Protein AF-A0A7G9FN24-F1 (afdb_monomer_lite)

Radius of gyration: 67.5 Å; chains: 1; bounding box: 99×54×186 Å

Secondary structure (DSSP, 8-state):
-B-TTT--B--TT-SB-TTT--BSS-TTSSSSTTSSSHHHHHHHHHHHHHHHHHHHHHHHHHHHHHHHHHHHHHHHHHHHHHHHHHHHHHHHHHHHHHHHHHHHHHHHHHHHHHHHHHHHHHHHHHHHHHHHHHHHHHHHHT-TTS-S----S----S-EEEEE--------S-------------EEEEEE--TT-BEEEEES-TTTEEEEESS-SBSSSEEEEEEEE-SSEEEEEEEEETTT--EEEEEEEE-

pLDDT: mean 75.61, std 18.45, range [31.3, 98.12]

Structure (mmCIF, N/CA/C/O backbone):
data_AF-A0A7G9FN24-F1
#
_entry.id   AF-A0A7G9FN24-F1
#
loop_
_atom_site.group_PDB
_atom_site.id
_atom_site.type_symbol
_atom_site.label_atom_id
_atom_site.label_alt_id
_atom_site.label_comp_id
_atom_site.label_asym_id
_atom_site.label_entity_id
_atom_site.label_seq_id
_atom_site.pdbx_PDB_ins_code
_atom_site.Cartn_x
_atom_site.Cartn_y
_atom_site.Cartn_z
_atom_site.occupancy
_atom_site.B_iso_or_equiv
_atom_site.auth_seq_id
_atom_site.auth_comp_id
_atom_site.auth_asym_id
_atom_site.auth_atom_id
_atom_site.pdbx_PDB_model_num
ATOM 1 N N . MET A 1 1 ? -44.450 -1.540 129.372 1.00 78.62 1 MET A N 1
ATOM 2 C CA . MET A 1 1 ? -45.412 -2.452 128.701 1.00 78.62 1 MET A CA 1
ATOM 3 C C . MET A 1 1 ? -45.240 -3.901 129.167 1.00 78.62 1 MET A C 1
ATOM 5 O O . MET A 1 1 ? -44.121 -4.341 129.406 1.00 78.62 1 MET A O 1
ATOM 9 N N . ILE A 1 2 ? -46.324 -4.672 129.307 1.00 83.94 2 ILE A N 1
ATOM 10 C CA . ILE A 1 2 ? -46.255 -6.075 129.768 1.00 83.94 2 ILE A CA 1
ATOM 11 C C . ILE A 1 2 ? -46.161 -7.024 128.569 1.00 83.94 2 ILE A C 1
ATOM 13 O O . ILE A 1 2 ? -46.982 -6.964 127.654 1.00 83.94 2 ILE A O 1
ATOM 17 N N . CYS A 1 3 ? -45.194 -7.944 128.588 1.00 87.00 3 CYS A N 1
ATOM 18 C CA . CYS A 1 3 ? -45.042 -8.944 127.536 1.00 87.00 3 CYS A CA 1
ATOM 19 C C . CYS A 1 3 ? -46.277 -9.854 127.465 1.00 87.00 3 CYS A C 1
ATOM 21 O O . CYS A 1 3 ? -46.608 -10.549 128.430 1.00 87.00 3 CYS A O 1
ATOM 23 N N . LYS A 1 4 ? -46.931 -9.924 126.297 1.00 85.44 4 LYS A N 1
ATOM 24 C CA . LYS A 1 4 ? -48.115 -10.778 126.096 1.00 85.44 4 LYS A CA 1
ATOM 25 C C . LYS A 1 4 ? -47.816 -12.264 126.338 1.00 85.44 4 LYS A C 1
ATOM 27 O O . LYS A 1 4 ? -48.710 -12.974 126.803 1.00 85.44 4 LYS A O 1
ATOM 32 N N . HIS A 1 5 ? -46.576 -12.696 126.080 1.00 85.69 5 HIS A N 1
ATOM 33 C CA . HIS A 1 5 ? -46.143 -14.094 126.141 1.00 85.69 5 HIS A CA 1
ATOM 34 C C . HIS A 1 5 ? -45.751 -14.572 127.542 1.00 85.69 5 HIS A C 1
ATOM 36 O O . HIS A 1 5 ? -46.280 -15.580 127.993 1.00 85.69 5 HIS A O 1
ATOM 42 N N . CYS A 1 6 ? -44.835 -13.881 128.230 1.00 88.94 6 CYS A N 1
ATOM 43 C CA . CYS A 1 6 ? -44.313 -14.330 129.531 1.00 88.94 6 CYS A CA 1
ATOM 44 C C . CYS A 1 6 ? -44.779 -13.483 130.723 1.00 88.94 6 CYS A C 1
ATOM 46 O O . CYS A 1 6 ? -44.397 -13.768 131.853 1.00 88.94 6 CYS A O 1
ATOM 48 N N . LYS A 1 7 ? -45.592 -12.446 130.478 1.00 89.25 7 LYS A N 1
ATOM 49 C CA . LYS A 1 7 ? -46.160 -11.536 131.488 1.00 89.25 7 LYS A CA 1
ATOM 50 C C . LYS A 1 7 ? -45.144 -10.713 132.293 1.00 89.25 7 LYS A C 1
ATOM 52 O O . LYS A 1 7 ? -45.544 -10.036 133.231 1.00 89.25 7 LYS A O 1
ATOM 57 N N . ALA A 1 8 ? -43.869 -10.705 131.904 1.00 90.06 8 ALA A N 1
ATOM 58 C CA . ALA A 1 8 ? -42.874 -9.810 132.488 1.00 90.06 8 ALA A CA 1
ATOM 59 C C . ALA A 1 8 ? -43.135 -8.347 132.093 1.00 90.06 8 ALA A C 1
ATOM 61 O O . ALA A 1 8 ? -43.547 -8.061 130.962 1.00 90.06 8 ALA A O 1
ATOM 62 N N . GLU A 1 9 ? -42.860 -7.429 133.012 1.00 90.38 9 GLU A N 1
ATOM 63 C CA . GLU A 1 9 ? -42.895 -5.990 132.765 1.00 90.38 9 GLU A CA 1
ATOM 64 C C . GLU A 1 9 ? -41.619 -5.553 132.029 1.00 90.38 9 GLU A C 1
ATOM 66 O O . GLU A 1 9 ? -40.520 -5.998 132.354 1.00 90.38 9 GLU A O 1
ATOM 71 N N . ASN A 1 10 ? -41.775 -4.750 130.978 1.00 86.62 10 ASN A N 1
ATOM 72 C CA . ASN A 1 10 ? -40.687 -4.227 130.149 1.00 86.62 10 ASN A CA 1
ATOM 73 C C . ASN A 1 10 ? -40.815 -2.705 130.046 1.00 86.62 10 ASN A C 1
ATOM 75 O O . ASN A 1 10 ? -41.923 -2.173 130.171 1.00 86.62 10 ASN A O 1
ATOM 79 N N . GLU A 1 11 ? -39.703 -2.022 129.776 1.00 85.56 11 GLU A N 1
ATOM 80 C CA . GLU A 1 11 ? -39.685 -0.574 129.542 1.00 85.56 11 GLU A CA 1
ATOM 81 C C . GLU A 1 11 ? -40.583 -0.181 128.359 1.00 85.56 11 GLU A C 1
ATOM 83 O O . GLU A 1 11 ? -40.741 -0.933 127.390 1.00 85.56 11 GLU A O 1
ATOM 88 N N . ASP A 1 12 ? -41.210 0.991 128.453 1.00 78.62 12 ASP A N 1
ATOM 89 C CA . ASP A 1 12 ? -42.055 1.524 127.387 1.00 78.62 12 ASP A CA 1
ATOM 90 C C . ASP A 1 12 ? -41.183 1.910 126.179 1.00 78.62 12 ASP A C 1
ATOM 92 O O . ASP A 1 12 ? -40.316 2.775 126.279 1.00 78.62 12 ASP A O 1
ATOM 96 N N . GLY A 1 13 ? -41.392 1.229 125.044 1.00 77.12 13 GLY A N 1
ATOM 97 C CA . GLY A 1 13 ? -40.603 1.383 123.811 1.00 77.12 13 GLY A CA 1
ATOM 98 C C . GLY A 1 13 ? -39.639 0.229 123.501 1.00 77.12 13 GLY A C 1
ATOM 99 O O . GLY A 1 13 ? -38.961 0.259 122.474 1.00 77.12 13 GLY A O 1
ATOM 100 N N . ALA A 1 14 ? -39.568 -0.806 124.346 1.00 80.69 14 ALA A N 1
ATOM 101 C CA . ALA A 1 14 ? -38.782 -2.001 124.047 1.00 80.69 14 ALA A CA 1
ATOM 102 C C . ALA A 1 14 ? -39.382 -2.787 122.859 1.00 80.69 14 ALA A C 1
ATOM 104 O O . ALA A 1 14 ? -40.543 -3.185 122.895 1.00 80.69 14 ALA A O 1
ATOM 105 N N . LEU A 1 15 ? -38.574 -3.069 121.827 1.00 83.44 15 LEU A N 1
ATOM 106 C CA . LEU A 1 15 ? -38.999 -3.859 120.655 1.00 83.44 15 LEU A CA 1
ATOM 107 C C . LEU A 1 15 ? -39.127 -5.360 120.967 1.00 83.44 15 LEU A C 1
ATOM 109 O O . LEU A 1 15 ? -39.941 -6.058 120.366 1.00 83.44 15 LEU A O 1
ATOM 113 N N . PHE A 1 16 ? -38.344 -5.861 121.928 1.00 87.88 16 PHE A N 1
ATOM 114 C CA . PHE A 1 16 ? -38.311 -7.266 122.341 1.00 87.88 16 PHE A CA 1
ATOM 115 C C . PHE A 1 16 ? -38.373 -7.390 123.863 1.00 87.88 16 PHE A C 1
ATOM 117 O O . PHE A 1 16 ? -37.879 -6.534 124.594 1.00 87.88 16 PHE A O 1
ATOM 124 N N . CYS A 1 17 ? -38.962 -8.479 124.351 1.00 89.50 17 CYS A N 1
ATOM 125 C CA . CYS A 1 17 ? -39.072 -8.744 125.775 1.00 89.50 17 CYS A CA 1
ATOM 126 C C . CYS A 1 17 ? -37.710 -9.111 126.375 1.00 89.50 17 CYS A C 1
ATOM 128 O O . CYS A 1 17 ? -37.106 -10.100 125.964 1.00 89.50 17 CYS A O 1
ATOM 130 N N . SER A 1 18 ? -37.280 -8.399 127.418 1.00 87.56 18 SER A N 1
ATOM 131 C CA . SER A 1 18 ? -36.013 -8.640 128.121 1.00 87.56 18 SER A CA 1
ATOM 132 C C . SER A 1 18 ? -35.946 -10.000 128.824 1.00 87.56 18 SER A C 1
ATOM 134 O O . SER A 1 18 ? -34.860 -10.533 129.024 1.00 87.56 18 SER A O 1
ATOM 136 N N . ASN A 1 19 ? -37.098 -10.589 129.168 1.00 90.19 19 ASN A N 1
ATOM 137 C CA . ASN A 1 19 ? -37.161 -11.863 129.889 1.00 90.19 19 ASN A CA 1
ATOM 138 C C . ASN A 1 19 ? -37.315 -13.094 128.974 1.00 90.19 19 ASN A C 1
ATOM 140 O O . ASN A 1 19 ? -36.840 -14.171 129.311 1.00 90.19 19 ASN A O 1
ATOM 144 N N . CYS A 1 20 ? -37.999 -12.978 127.827 1.00 89.88 20 CYS A N 1
ATOM 145 C CA . CYS A 1 20 ? -38.235 -14.130 126.933 1.00 89.88 20 CYS A CA 1
ATOM 146 C C . CYS A 1 20 ? -37.749 -13.947 125.489 1.00 89.88 20 CYS A C 1
ATOM 148 O O . CYS A 1 20 ? -37.885 -14.866 124.685 1.00 89.88 20 CYS A O 1
ATOM 150 N N . GLY A 1 21 ? -37.224 -12.771 125.141 1.00 84.12 21 GLY A N 1
ATOM 151 C CA . GLY A 1 21 ? -36.663 -12.458 123.826 1.00 84.12 21 GLY A CA 1
ATOM 152 C C . GLY A 1 21 ? -37.677 -12.306 122.686 1.00 84.12 21 GLY A C 1
ATOM 153 O O . GLY A 1 21 ? -37.276 -12.003 121.568 1.00 84.12 21 GLY A O 1
ATOM 154 N N . LYS A 1 22 ? -38.981 -12.510 122.921 1.00 86.94 22 LYS A N 1
ATOM 155 C CA . LYS A 1 22 ? -40.012 -12.371 121.875 1.00 86.94 22 LYS A CA 1
ATOM 156 C C . LYS A 1 22 ? -40.330 -10.897 121.580 1.00 86.94 22 LYS A C 1
ATOM 158 O O . LYS A 1 22 ? -40.333 -10.111 122.531 1.00 86.94 22 LYS A O 1
ATOM 163 N N . PRO A 1 23 ? -40.620 -10.533 120.314 1.00 85.62 23 PRO A N 1
ATOM 164 C CA . PRO A 1 23 ? -41.012 -9.173 119.954 1.00 85.62 23 PRO A CA 1
ATOM 165 C C . PRO A 1 23 ? -42.271 -8.750 120.716 1.00 85.62 23 PRO A C 1
ATOM 167 O O . PRO A 1 23 ? -43.137 -9.576 121.013 1.00 85.62 23 PRO A O 1
ATOM 170 N N . LEU A 1 24 ? -42.320 -7.479 121.109 1.00 82.31 24 LEU A N 1
ATOM 171 C CA . LEU A 1 24 ? -43.405 -6.904 121.907 1.00 82.31 24 LEU A CA 1
ATOM 172 C C . LEU A 1 24 ? -44.490 -6.240 121.044 1.00 82.31 24 LEU A C 1
ATOM 174 O O . LEU A 1 24 ? -45.628 -6.124 121.505 1.00 82.31 24 LEU A O 1
ATOM 178 N N . GLU A 1 25 ? -44.155 -5.868 119.807 1.00 75.31 25 GLU A N 1
ATOM 179 C CA . GLU A 1 25 ? -45.080 -5.372 118.786 1.00 75.31 25 GLU A CA 1
ATOM 180 C C . GLU A 1 25 ? -45.250 -6.409 117.667 1.00 75.31 25 GLU A C 1
ATOM 182 O O . GLU A 1 25 ? -44.286 -7.027 117.212 1.00 75.31 25 GLU A O 1
ATOM 187 N N . ASP A 1 26 ? -46.495 -6.617 117.246 1.00 66.81 26 ASP A N 1
ATOM 188 C CA . ASP A 1 26 ? -46.857 -7.568 116.201 1.00 66.81 26 ASP A CA 1
ATOM 189 C C . ASP A 1 26 ? -46.780 -6.828 114.840 1.00 66.81 26 ASP A C 1
ATOM 191 O O . ASP A 1 26 ? -47.518 -5.866 114.629 1.00 66.81 26 ASP A O 1
ATOM 195 N N . GLU A 1 27 ? -45.892 -7.241 113.918 1.00 59.53 27 GLU A N 1
ATOM 196 C CA . GLU A 1 27 ? -45.634 -6.635 112.581 1.00 59.53 27 GLU A CA 1
ATOM 197 C C . GLU A 1 27 ? -46.820 -6.730 111.581 1.00 59.53 27 GLU A C 1
ATOM 199 O O . GLU A 1 27 ? -46.655 -6.919 110.369 1.00 59.53 27 GLU A O 1
ATOM 204 N N . GLU A 1 28 ? -48.059 -6.667 112.059 1.00 55.69 28 GLU A N 1
ATOM 205 C CA . GLU A 1 28 ? -49.252 -6.830 111.228 1.00 55.69 28 GLU A CA 1
ATOM 206 C C . GLU A 1 28 ? -49.713 -5.514 110.576 1.00 55.69 28 GLU A C 1
ATOM 208 O O . GLU A 1 28 ? -50.484 -5.543 109.619 1.00 55.69 28 GLU A O 1
ATOM 213 N N . TYR A 1 29 ? -49.177 -4.361 111.001 1.00 53.62 29 TYR A N 1
ATOM 214 C CA . TYR A 1 29 ? -49.659 -3.048 110.552 1.00 53.62 29 TYR A CA 1
ATOM 215 C C . TYR A 1 29 ? -49.061 -2.540 109.221 1.00 53.62 29 TYR A C 1
ATOM 217 O O . TYR A 1 29 ? -49.687 -1.731 108.538 1.00 53.62 29 TYR A O 1
ATOM 225 N N . ASP A 1 30 ? -47.909 -3.053 108.771 1.00 54.44 30 ASP A N 1
ATOM 226 C CA . ASP A 1 30 ? -47.254 -2.550 107.544 1.00 54.44 30 ASP A CA 1
ATOM 227 C C . ASP A 1 30 ? -47.616 -3.319 106.260 1.00 54.44 30 ASP A C 1
ATOM 229 O O . ASP A 1 30 ? -47.356 -2.855 105.145 1.00 54.44 30 ASP A O 1
ATOM 233 N N . ARG A 1 31 ? -48.280 -4.477 106.368 1.00 53.66 31 ARG A N 1
ATOM 234 C CA . ARG A 1 31 ? -48.678 -5.280 105.193 1.00 53.66 31 ARG A CA 1
ATOM 235 C C . ARG A 1 31 ? -50.017 -4.884 104.575 1.00 53.66 31 ARG A C 1
ATOM 237 O O . ARG A 1 31 ? -50.268 -5.227 103.418 1.00 53.66 31 ARG A O 1
ATOM 244 N N . GLU A 1 32 ? -50.876 -4.165 105.293 1.00 53.00 32 GLU A N 1
ATOM 245 C CA . GLU A 1 32 ? -52.236 -3.883 104.816 1.00 53.00 32 GLU A CA 1
ATOM 246 C C . GLU A 1 32 ? -52.315 -2.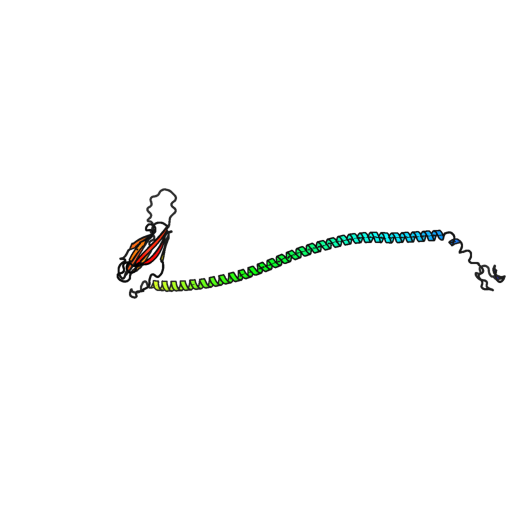741 103.793 1.00 53.00 32 GLU A C 1
ATOM 248 O O . GLU A 1 32 ? -53.179 -2.757 102.914 1.00 53.00 32 GLU A O 1
ATOM 253 N N . LYS A 1 33 ? -51.361 -1.800 103.788 1.00 49.59 33 LYS A N 1
ATOM 254 C CA . LYS A 1 33 ? -51.405 -0.646 102.870 1.00 49.59 33 LYS A CA 1
ATOM 255 C C . LYS A 1 33 ? -50.987 -0.966 101.426 1.00 49.59 33 LYS A C 1
ATOM 257 O O . LYS A 1 33 ? -51.391 -0.264 100.502 1.00 49.59 33 LYS A O 1
ATOM 262 N N . MET A 1 34 ? -50.247 -2.053 101.194 1.00 55.03 34 MET A N 1
ATOM 263 C CA . MET A 1 34 ? -49.841 -2.493 99.844 1.00 55.03 34 MET A CA 1
ATOM 264 C C . MET A 1 34 ? -50.867 -3.413 99.158 1.00 55.03 34 MET A C 1
ATOM 266 O O . MET A 1 34 ? -50.667 -3.807 98.008 1.00 55.03 34 MET A O 1
ATOM 270 N N . ARG A 1 35 ? -51.967 -3.772 99.836 1.00 53.06 35 ARG A N 1
ATOM 271 C CA . ARG A 1 35 ? -52.875 -4.848 99.398 1.00 53.06 35 ARG A CA 1
ATOM 272 C C . ARG A 1 35 ? -54.130 -4.370 98.645 1.00 53.06 35 ARG A C 1
ATOM 274 O O . ARG A 1 35 ? -54.900 -5.197 98.166 1.00 53.06 35 ARG A O 1
ATOM 281 N N . GLY A 1 36 ? -54.318 -3.055 98.484 1.00 55.56 36 GLY A N 1
ATOM 282 C CA . GLY A 1 36 ? -55.473 -2.477 97.777 1.00 55.56 36 GLY A CA 1
ATOM 283 C C . GLY A 1 36 ? -55.330 -2.376 96.252 1.00 55.56 36 GLY A C 1
ATOM 284 O O . GLY A 1 36 ? -56.300 -2.589 95.532 1.00 55.56 36 GLY A O 1
ATOM 285 N N . ASN A 1 37 ? -54.120 -2.122 95.733 1.00 61.09 37 ASN A N 1
ATOM 286 C CA . ASN A 1 37 ? -53.925 -1.755 94.318 1.00 61.09 37 ASN A CA 1
ATOM 287 C C . ASN A 1 37 ? -52.977 -2.688 93.546 1.00 61.09 37 ASN A C 1
ATOM 289 O O . ASN A 1 37 ? -52.662 -2.422 92.389 1.00 61.09 37 ASN A O 1
ATOM 293 N N . THR A 1 38 ? -52.535 -3.805 94.131 1.00 67.06 38 THR A N 1
ATOM 294 C CA . THR A 1 38 ? -51.579 -4.732 93.494 1.00 67.06 38 THR A CA 1
ATOM 295 C C . THR A 1 38 ? -52.074 -5.236 92.132 1.00 67.06 38 THR A C 1
ATOM 297 O O . THR A 1 38 ? -51.300 -5.299 91.183 1.00 67.06 38 THR A O 1
ATOM 300 N N . LYS A 1 39 ? -53.381 -5.511 91.990 1.00 71.88 39 LYS A N 1
ATOM 301 C CA . LYS A 1 39 ? -53.990 -5.913 90.706 1.00 71.88 39 LYS A CA 1
ATOM 302 C C . LYS A 1 39 ? -53.936 -4.801 89.644 1.00 71.88 39 LYS A C 1
ATOM 304 O O . LYS A 1 39 ? -53.752 -5.102 88.470 1.00 71.88 39 LYS A O 1
ATOM 309 N N . LEU A 1 40 ? -54.048 -3.535 90.057 1.00 76.06 40 LEU A N 1
ATOM 310 C CA . LEU A 1 40 ? -53.928 -2.366 89.178 1.00 76.06 40 LEU A CA 1
ATOM 311 C C . LEU A 1 40 ? -52.475 -2.189 88.701 1.00 76.06 40 LEU A C 1
ATOM 313 O O . LEU A 1 40 ? -52.237 -2.021 87.509 1.00 76.06 40 LEU A O 1
ATOM 317 N N . TYR A 1 41 ? -51.500 -2.295 89.610 1.00 79.06 41 TYR A N 1
ATOM 318 C CA . TYR A 1 41 ? -50.076 -2.181 89.270 1.00 79.06 41 TYR A CA 1
ATOM 319 C C . TYR A 1 41 ? -49.585 -3.320 88.370 1.00 79.06 41 TYR A C 1
ATOM 321 O O . TYR A 1 41 ? -48.819 -3.069 87.441 1.00 79.06 41 TYR A O 1
ATOM 329 N N . ILE A 1 42 ? -50.067 -4.549 88.585 1.00 82.06 42 ILE A N 1
ATOM 330 C CA . ILE A 1 42 ? -49.786 -5.686 87.696 1.00 82.06 42 ILE A CA 1
ATOM 331 C C . ILE A 1 42 ? -50.333 -5.412 86.286 1.00 82.06 42 ILE A C 1
ATOM 333 O O . ILE A 1 42 ? -49.623 -5.620 85.305 1.00 82.06 42 ILE A O 1
ATOM 337 N N . GLY A 1 43 ? -51.556 -4.882 86.168 1.00 83.19 43 GLY A N 1
ATOM 338 C CA . GLY A 1 43 ? -52.141 -4.516 84.873 1.00 83.19 43 GLY A CA 1
ATOM 339 C C . GLY A 1 43 ? -51.350 -3.430 84.136 1.00 83.19 43 GLY A C 1
ATOM 340 O O . GLY A 1 43 ? -51.073 -3.569 82.946 1.00 83.19 43 GLY A O 1
ATOM 341 N N . ILE A 1 44 ? -50.920 -2.382 84.846 1.00 85.69 44 ILE A N 1
ATOM 342 C CA . ILE A 1 44 ? -50.112 -1.289 84.278 1.00 85.69 44 ILE A CA 1
ATOM 343 C C . ILE A 1 44 ? -48.726 -1.792 83.842 1.00 85.69 44 ILE A C 1
ATOM 345 O O . ILE A 1 44 ? -48.245 -1.425 82.771 1.00 85.69 44 ILE A O 1
ATOM 349 N N . SER A 1 45 ? -48.102 -2.668 84.633 1.00 85.44 45 SER A N 1
ATOM 350 C CA . SER A 1 45 ? -46.818 -3.302 84.309 1.00 85.44 45 SER A CA 1
ATOM 351 C C . SER A 1 45 ? -46.892 -4.135 83.025 1.00 85.44 45 SER A C 1
ATOM 353 O O . SER A 1 45 ? -46.032 -3.996 82.153 1.00 85.44 45 SER A O 1
ATOM 355 N N . ILE A 1 46 ? -47.933 -4.960 82.879 1.00 87.88 46 ILE A N 1
ATOM 356 C CA . ILE A 1 46 ? -48.138 -5.784 81.682 1.00 87.88 46 ILE A CA 1
ATOM 357 C C . ILE A 1 46 ? -48.412 -4.895 80.463 1.00 87.88 46 ILE A C 1
ATOM 359 O O . ILE A 1 46 ? -47.822 -5.112 79.406 1.00 87.88 46 ILE A O 1
ATOM 363 N N . ALA A 1 47 ? -49.245 -3.860 80.610 1.00 88.38 47 ALA A N 1
ATOM 364 C CA . ALA A 1 47 ? -49.533 -2.918 79.531 1.00 88.38 47 ALA A CA 1
ATOM 365 C C . ALA A 1 47 ? -48.270 -2.184 79.049 1.00 88.38 47 ALA A C 1
ATOM 367 O O . ALA A 1 47 ? -48.051 -2.082 77.844 1.00 88.38 47 ALA A O 1
ATOM 368 N N . LEU A 1 48 ? -47.401 -1.740 79.965 1.00 91.25 48 LEU A N 1
ATOM 369 C CA . LEU A 1 48 ? -46.120 -1.113 79.623 1.00 91.25 48 LEU A CA 1
ATOM 370 C C . LEU A 1 48 ? -45.168 -2.076 78.910 1.00 91.25 48 LEU A C 1
ATOM 372 O O . LEU A 1 48 ? -44.551 -1.693 77.920 1.00 91.25 48 LEU A O 1
ATOM 376 N N . MET A 1 49 ? -45.074 -3.325 79.369 1.00 90.12 49 MET A N 1
ATOM 377 C CA . MET A 1 49 ? -44.250 -4.345 78.711 1.00 90.12 49 MET A CA 1
ATOM 378 C C . MET A 1 49 ? -44.722 -4.629 77.285 1.00 90.12 49 MET A C 1
ATOM 380 O O . MET A 1 49 ? -43.903 -4.694 76.371 1.00 90.12 49 MET A O 1
ATOM 384 N N . ILE A 1 50 ? -46.036 -4.741 77.073 1.00 92.38 50 ILE A N 1
ATOM 385 C CA . ILE A 1 50 ? -46.608 -4.933 75.735 1.00 92.38 50 ILE A CA 1
ATOM 386 C C . ILE A 1 50 ? -46.323 -3.713 74.856 1.00 92.38 50 ILE A C 1
ATOM 388 O O . ILE A 1 50 ? -45.916 -3.873 73.707 1.00 92.38 50 ILE A O 1
ATOM 392 N N . PHE A 1 51 ? -46.472 -2.500 75.393 1.00 92.31 51 PHE A N 1
ATOM 393 C CA . PHE A 1 51 ? -46.212 -1.271 74.646 1.00 92.31 51 PHE A CA 1
ATOM 394 C C . PHE A 1 51 ? -44.739 -1.170 74.217 1.00 92.31 51 PHE A C 1
ATOM 396 O O . PHE A 1 51 ? -44.449 -0.936 73.045 1.00 92.31 51 PHE A O 1
ATOM 403 N N . LEU A 1 52 ? -43.801 -1.446 75.126 1.00 92.50 52 LEU A N 1
ATOM 404 C CA . LEU A 1 52 ? -42.365 -1.470 74.827 1.00 92.50 52 LEU A CA 1
ATOM 405 C C . LEU A 1 52 ? -42.001 -2.560 73.810 1.00 92.50 52 LEU A C 1
ATOM 407 O O . LEU A 1 52 ? -41.252 -2.294 72.868 1.00 92.50 52 LEU A O 1
ATOM 411 N N . ALA A 1 53 ? -42.568 -3.760 73.949 1.00 90.25 53 ALA A N 1
ATOM 412 C CA . ALA A 1 53 ? -42.355 -4.849 73.001 1.00 90.25 53 ALA A CA 1
ATOM 413 C C . ALA A 1 53 ? -42.907 -4.503 71.607 1.00 90.25 53 ALA A C 1
ATOM 415 O O . ALA A 1 53 ? -42.216 -4.694 70.608 1.00 90.25 53 ALA A O 1
ATOM 416 N N . SER A 1 54 ? -44.110 -3.924 71.528 1.00 90.75 54 SER A N 1
ATOM 417 C CA . SER A 1 54 ? -44.694 -3.469 70.258 1.00 90.75 54 SER A CA 1
ATOM 418 C C . SER A 1 54 ? -43.880 -2.349 69.606 1.00 90.75 54 SER A C 1
ATOM 420 O O . SER A 1 54 ? -43.683 -2.378 68.393 1.00 90.75 54 SER A O 1
ATOM 422 N N . GLY A 1 55 ? -43.329 -1.419 70.394 1.00 91.75 55 GLY A N 1
ATOM 423 C CA . GLY A 1 55 ? -42.448 -0.361 69.899 1.00 91.75 55 GLY A CA 1
ATOM 424 C C . GLY A 1 55 ? -41.143 -0.905 69.313 1.00 91.75 55 GLY A C 1
ATOM 425 O O . GLY A 1 55 ? -40.719 -0.457 68.250 1.00 91.75 55 GLY A O 1
ATOM 426 N N . LEU A 1 56 ? -40.540 -1.914 69.951 1.00 91.75 56 LEU A N 1
ATOM 427 C CA . LEU A 1 56 ? -39.341 -2.585 69.438 1.00 91.75 56 LEU A CA 1
ATOM 428 C C . LEU A 1 56 ? -39.613 -3.352 68.141 1.00 91.75 56 LEU A C 1
ATOM 430 O O . LEU A 1 56 ? -38.845 -3.221 67.192 1.00 91.75 56 LEU A O 1
ATOM 434 N N . VAL A 1 57 ? -40.711 -4.110 68.071 1.00 89.88 57 VAL A N 1
ATOM 435 C CA . VAL A 1 57 ? -41.081 -4.858 66.857 1.00 89.88 57 VAL A CA 1
ATOM 436 C C . VAL A 1 57 ? -41.406 -3.904 65.707 1.00 89.88 57 VAL A C 1
ATOM 438 O O . VAL A 1 57 ? -40.932 -4.108 64.592 1.00 89.88 57 VAL A O 1
ATOM 441 N N . PHE A 1 58 ? -42.158 -2.833 65.972 1.00 89.75 58 PHE A N 1
ATOM 442 C CA . PHE A 1 58 ? -42.498 -1.833 64.961 1.00 89.75 58 PHE A CA 1
ATOM 443 C C . PHE A 1 58 ? -41.265 -1.050 64.491 1.00 89.75 58 PHE A C 1
ATOM 445 O O . PHE A 1 58 ? -41.090 -0.836 63.294 1.00 89.75 58 PHE A O 1
ATOM 452 N N . GLY A 1 59 ? -40.371 -0.679 65.414 1.00 88.88 59 GLY A N 1
ATOM 453 C CA . GLY A 1 59 ? -39.099 -0.031 65.099 1.00 88.88 59 GLY A CA 1
ATOM 454 C C . GLY A 1 59 ? -38.175 -0.925 64.273 1.00 88.88 59 GLY A C 1
ATOM 455 O O . GLY A 1 59 ? -37.624 -0.467 63.273 1.00 88.88 59 GLY A O 1
ATOM 456 N N . PHE A 1 60 ? -38.060 -2.208 64.633 1.00 88.19 60 PHE A N 1
ATOM 457 C CA . PHE A 1 60 ? -37.304 -3.194 63.861 1.00 88.19 60 PHE A CA 1
ATOM 458 C C . PHE A 1 60 ? -37.902 -3.374 62.465 1.00 88.19 60 PHE A C 1
ATOM 460 O O . PHE A 1 60 ? -37.179 -3.263 61.486 1.00 88.19 60 PHE A O 1
ATOM 467 N N . PHE A 1 61 ? -39.220 -3.550 62.347 1.00 87.62 61 PHE A N 1
ATOM 468 C CA . PHE A 1 61 ? -39.889 -3.705 61.055 1.00 87.62 61 PHE A CA 1
ATOM 469 C C . PHE A 1 61 ? -39.723 -2.469 60.156 1.00 87.62 61 PHE A C 1
ATOM 471 O O . PHE A 1 61 ? -39.378 -2.596 58.982 1.00 87.62 61 PHE A O 1
ATOM 478 N N . TYR A 1 62 ? -39.901 -1.264 60.705 1.00 88.00 62 TYR A N 1
ATOM 479 C CA . TYR A 1 62 ? -39.699 -0.014 59.973 1.00 88.00 62 TYR A CA 1
ATOM 480 C C . TYR A 1 62 ? -38.244 0.153 59.510 1.00 88.00 62 TYR A C 1
ATOM 482 O O . TYR A 1 62 ? -37.993 0.528 58.362 1.00 88.00 62 TYR A O 1
ATOM 490 N N . PHE A 1 63 ? -37.278 -0.165 60.377 1.00 84.25 63 PHE A N 1
ATOM 491 C CA . PHE A 1 63 ? -35.857 -0.105 60.046 1.00 84.25 63 PHE A CA 1
ATOM 492 C C . PHE A 1 63 ? -35.467 -1.162 59.010 1.00 84.25 63 PHE A C 1
ATOM 494 O O . PHE A 1 63 ? -34.848 -0.820 58.009 1.00 84.25 63 PHE A O 1
ATOM 501 N N . SER A 1 64 ? -35.882 -2.417 59.186 1.00 84.50 64 SER A N 1
ATOM 502 C CA . SER A 1 64 ? -35.634 -3.504 58.237 1.00 84.50 64 SER A CA 1
ATOM 503 C C . SER A 1 64 ? -36.217 -3.203 56.861 1.00 84.50 64 SER A C 1
ATOM 505 O O . SER A 1 64 ? -35.525 -3.402 55.870 1.00 84.50 64 SER A O 1
ATOM 507 N N . ASN A 1 65 ? -37.433 -2.656 56.782 1.00 81.62 65 ASN A N 1
ATOM 508 C CA . ASN A 1 65 ? -38.047 -2.282 55.507 1.00 81.62 65 ASN A CA 1
ATOM 509 C C . ASN A 1 65 ? -37.275 -1.141 54.813 1.00 81.62 65 ASN A C 1
ATOM 511 O O . ASN A 1 65 ? -37.027 -1.178 53.609 1.00 81.62 65 ASN A O 1
ATOM 515 N N . LYS A 1 66 ? -36.818 -0.143 55.583 1.00 79.44 66 LYS A N 1
ATOM 516 C CA . LYS A 1 66 ? -35.987 0.952 55.058 1.00 79.44 66 LYS A CA 1
ATOM 517 C C . LYS A 1 66 ? -34.605 0.467 54.604 1.00 79.44 66 LYS A C 1
ATOM 519 O O . LYS A 1 66 ? -34.103 0.933 53.585 1.00 79.44 66 LYS A O 1
ATOM 524 N N . VAL A 1 67 ? -34.004 -0.468 55.339 1.00 78.44 67 VAL A N 1
ATOM 525 C CA . VAL A 1 67 ? -32.711 -1.079 55.005 1.00 78.44 67 VAL A CA 1
ATOM 526 C C . VAL A 1 67 ? -32.826 -1.979 53.778 1.00 78.44 67 VAL A C 1
ATOM 528 O O . VAL A 1 67 ? -31.954 -1.906 52.922 1.00 78.44 67 VAL A O 1
ATOM 531 N N . GLN A 1 68 ? -33.892 -2.774 53.646 1.00 72.44 68 GLN A N 1
ATOM 532 C CA . GLN A 1 68 ? -34.127 -3.595 52.454 1.00 72.44 68 GLN A CA 1
ATOM 533 C C . GLN A 1 68 ? -34.255 -2.731 51.207 1.00 72.44 68 GLN A C 1
ATOM 535 O O . GLN A 1 68 ? -33.516 -2.949 50.256 1.00 72.44 68 GLN A O 1
ATOM 540 N N . LYS A 1 69 ? -35.073 -1.674 51.257 1.00 74.50 69 LYS A N 1
ATOM 541 C CA . LYS A 1 69 ? -35.220 -0.756 50.125 1.00 74.50 69 LYS A CA 1
ATOM 542 C C . LYS A 1 69 ? -33.888 -0.119 49.706 1.00 74.50 69 LYS A C 1
ATOM 544 O O . LYS A 1 69 ? -33.580 -0.063 48.522 1.00 74.50 69 LYS A O 1
ATOM 549 N N . ALA A 1 70 ? -33.071 0.301 50.673 1.00 69.50 70 ALA A N 1
ATOM 550 C CA . ALA A 1 70 ? -31.742 0.843 50.393 1.00 69.50 70 ALA A CA 1
ATOM 551 C C . ALA A 1 70 ? -30.768 -0.211 49.830 1.00 69.50 70 ALA A C 1
ATOM 553 O O . ALA A 1 70 ? -29.886 0.121 49.043 1.00 69.50 70 ALA A O 1
ATOM 554 N N . ASN A 1 71 ? -30.901 -1.477 50.232 1.00 72.62 71 ASN A N 1
ATOM 555 C CA . ASN A 1 71 ? -30.039 -2.562 49.767 1.00 72.62 71 ASN A CA 1
ATOM 556 C C . ASN A 1 71 ? -30.437 -3.051 48.365 1.00 72.62 71 ASN A C 1
ATOM 558 O O . ASN A 1 71 ? -29.561 -3.370 47.567 1.00 72.62 71 ASN A O 1
ATOM 562 N N . ASP A 1 72 ? -31.732 -3.051 48.048 1.00 74.25 72 ASP A N 1
ATOM 563 C CA . ASP A 1 72 ? -32.251 -3.363 46.715 1.00 74.25 72 ASP A CA 1
ATOM 564 C C . ASP A 1 72 ? -31.809 -2.305 45.699 1.00 74.25 72 ASP A C 1
ATOM 566 O O . ASP A 1 72 ? -31.269 -2.663 44.656 1.00 74.25 72 ASP A O 1
ATOM 570 N N . GLU A 1 73 ? -31.927 -1.014 46.046 1.00 71.81 73 GLU A N 1
ATOM 571 C CA . GLU A 1 73 ? -31.402 0.100 45.238 1.00 71.81 73 GLU A CA 1
ATOM 572 C C . GLU A 1 73 ? -29.875 0.001 45.055 1.00 71.81 73 GLU A C 1
ATOM 574 O O . GLU A 1 73 ? -29.347 0.267 43.978 1.00 71.81 73 GLU A O 1
ATOM 579 N N . ARG A 1 74 ? -29.136 -0.435 46.084 1.00 67.75 74 ARG A N 1
ATOM 580 C CA . ARG A 1 74 ? -27.684 -0.647 45.981 1.00 67.75 74 ARG A CA 1
ATOM 581 C C . ARG A 1 74 ? -27.329 -1.826 45.072 1.00 67.75 74 ARG A C 1
ATOM 583 O O . ARG A 1 74 ? -26.345 -1.749 44.340 1.00 67.75 74 ARG A O 1
ATOM 590 N N . ASN A 1 75 ? -28.093 -2.914 45.133 1.00 69.94 75 ASN A N 1
ATOM 591 C CA . ASN A 1 75 ? -27.859 -4.111 44.329 1.00 69.94 75 ASN A CA 1
ATOM 592 C C . ASN A 1 75 ? -28.199 -3.884 42.852 1.00 69.94 75 ASN A C 1
ATOM 594 O O . ASN A 1 75 ? -27.458 -4.359 41.993 1.00 69.94 75 ASN A O 1
ATOM 598 N N . THR A 1 76 ? -29.257 -3.128 42.542 1.00 72.19 76 THR A N 1
ATOM 599 C CA . THR A 1 76 ? -29.561 -2.739 41.157 1.00 72.19 76 THR A CA 1
ATOM 600 C C . THR A 1 76 ? -28.464 -1.850 40.582 1.00 72.19 76 THR A C 1
ATOM 602 O O . THR A 1 76 ? -27.933 -2.174 39.521 1.00 72.19 76 THR A O 1
ATOM 605 N N . ILE A 1 77 ? -28.019 -0.823 41.315 1.00 68.88 77 ILE A N 1
ATOM 606 C CA . ILE A 1 77 ? -26.911 0.047 40.882 1.00 68.88 77 ILE A CA 1
ATOM 607 C C . ILE A 1 77 ? -25.613 -0.751 40.681 1.00 68.88 77 ILE A C 1
ATOM 609 O O . ILE A 1 77 ? -24.905 -0.540 39.698 1.00 68.88 77 ILE A O 1
ATOM 613 N N . ALA A 1 78 ? -25.298 -1.690 41.580 1.00 65.69 78 ALA A N 1
ATOM 614 C CA . ALA A 1 78 ? -24.128 -2.557 41.431 1.00 65.69 78 ALA A CA 1
ATOM 615 C C . ALA A 1 78 ? -24.225 -3.435 40.172 1.00 65.69 78 ALA A C 1
ATOM 617 O O . ALA A 1 78 ? -23.263 -3.525 39.413 1.00 65.69 78 ALA A O 1
ATOM 618 N N . SER A 1 79 ? -25.397 -4.018 39.903 1.00 72.06 79 SER A N 1
ATOM 619 C CA . SER A 1 79 ? -25.604 -4.855 38.717 1.00 72.06 79 SER A CA 1
ATOM 620 C C . SER A 1 79 ? -25.505 -4.069 37.404 1.00 72.06 79 SER A C 1
ATOM 622 O O . SER A 1 79 ? -24.886 -4.539 36.453 1.00 72.06 79 SER A O 1
ATOM 624 N N . GLU A 1 80 ? -26.041 -2.847 37.355 1.00 73.62 80 GLU A N 1
ATOM 625 C CA . GLU A 1 80 ? -25.947 -1.974 36.180 1.00 73.62 80 GLU A CA 1
ATOM 626 C C . GLU A 1 80 ? -24.510 -1.484 35.956 1.00 73.62 80 GLU A C 1
ATOM 628 O O . GLU A 1 80 ? -24.027 -1.460 34.822 1.00 73.62 80 GLU A O 1
ATOM 633 N N . SER A 1 81 ? -23.797 -1.167 37.042 1.00 75.62 81 SER A N 1
ATOM 634 C CA . SER A 1 81 ? -22.373 -0.823 37.019 1.00 75.62 81 SER A CA 1
ATOM 635 C C . SER A 1 81 ? -21.519 -1.965 36.462 1.00 75.62 81 SER A C 1
ATOM 637 O O . SER A 1 81 ? -20.656 -1.727 35.618 1.00 75.62 81 SER A O 1
ATOM 639 N N . ASP A 1 82 ? -21.760 -3.206 36.888 1.00 82.38 82 ASP A N 1
ATOM 640 C CA . ASP A 1 82 ? -21.005 -4.370 36.414 1.00 82.38 82 ASP A CA 1
ATOM 641 C C . ASP A 1 82 ? -21.272 -4.667 34.931 1.00 82.38 82 ASP A C 1
ATOM 643 O O . ASP A 1 82 ? -20.349 -5.002 34.183 1.00 82.38 82 ASP A O 1
ATOM 647 N N . VAL A 1 83 ? -22.515 -4.500 34.469 1.00 86.25 83 VAL A N 1
ATOM 648 C CA . VAL A 1 83 ? -22.865 -4.642 33.046 1.00 86.25 83 VAL A CA 1
ATOM 649 C C . VAL A 1 83 ? -22.168 -3.569 32.207 1.00 86.25 83 VAL A C 1
ATOM 651 O O . VAL A 1 83 ? -21.543 -3.899 31.196 1.00 86.25 83 VAL A O 1
ATOM 654 N N . ALA A 1 84 ? -22.204 -2.306 32.641 1.00 84.44 84 ALA A N 1
ATOM 655 C CA . ALA A 1 84 ? -21.514 -1.214 31.959 1.00 84.44 84 ALA A CA 1
ATOM 656 C C . ALA A 1 84 ? -19.992 -1.433 31.930 1.00 84.44 84 ALA A C 1
ATOM 658 O O . ALA A 1 84 ? -19.361 -1.288 30.883 1.00 84.44 84 ALA A O 1
ATOM 659 N N . ALA A 1 85 ? -19.398 -1.854 33.049 1.00 87.56 85 ALA A N 1
ATOM 660 C CA . ALA A 1 85 ? -17.971 -2.148 33.133 1.00 87.56 85 ALA A CA 1
ATOM 661 C C . ALA A 1 85 ? -17.564 -3.283 32.184 1.00 87.56 85 ALA A C 1
ATOM 663 O O . ALA A 1 85 ? -16.554 -3.167 31.491 1.00 87.56 85 ALA A O 1
ATOM 664 N N . ASN A 1 86 ? -18.353 -4.357 32.107 1.00 90.94 86 ASN A N 1
ATOM 665 C CA . ASN A 1 86 ? -18.092 -5.468 31.191 1.00 90.94 86 ASN A CA 1
ATOM 666 C C . ASN A 1 86 ? -18.233 -5.060 29.720 1.00 90.94 86 ASN A C 1
ATOM 668 O O . ASN A 1 86 ? -17.414 -5.474 28.899 1.00 90.94 86 ASN A O 1
ATOM 672 N N . TYR A 1 87 ? -19.209 -4.210 29.397 1.00 92.19 87 TYR A N 1
ATOM 673 C CA . TYR A 1 87 ? -19.371 -3.647 28.058 1.00 92.19 87 TYR A CA 1
ATOM 674 C C . TYR A 1 87 ? -18.145 -2.828 27.629 1.00 92.19 87 TYR A C 1
ATOM 676 O O . TYR A 1 87 ? -17.583 -3.072 26.560 1.00 92.19 87 TYR A O 1
ATOM 684 N N . PHE A 1 88 ? -17.661 -1.920 28.484 1.00 92.00 88 PHE A N 1
ATOM 685 C CA . PHE A 1 88 ? -16.442 -1.158 28.195 1.00 92.00 88 PHE A CA 1
ATOM 686 C C . PHE A 1 88 ? -15.212 -2.058 28.089 1.00 92.00 88 PHE A C 1
ATOM 688 O O . PHE A 1 88 ? -14.399 -1.878 27.188 1.00 92.00 88 PHE A O 1
ATOM 695 N N . ARG A 1 89 ? -15.089 -3.070 28.955 1.00 93.62 89 ARG A N 1
ATOM 696 C CA . ARG A 1 89 ? -13.979 -4.032 28.897 1.00 93.62 89 ARG A CA 1
ATOM 697 C C . ARG A 1 89 ? -13.950 -4.806 27.582 1.00 93.62 89 ARG A C 1
ATOM 699 O O . ARG A 1 89 ? -12.870 -5.089 27.077 1.00 93.62 89 ARG A O 1
ATOM 706 N N . SER A 1 90 ? -15.122 -5.157 27.053 1.00 94.19 90 SER A N 1
ATOM 707 C CA . SER A 1 90 ? -15.245 -5.829 25.759 1.00 94.19 90 SER A CA 1
ATOM 708 C C . SER A 1 90 ? -14.787 -4.924 24.620 1.00 94.19 90 SER A C 1
ATOM 710 O O . SER A 1 90 ? -13.969 -5.350 23.815 1.00 94.19 90 SER A O 1
ATOM 712 N N . GLN A 1 91 ? -15.256 -3.672 24.589 1.00 94.25 91 GLN A N 1
ATOM 713 C CA . GLN A 1 91 ? -14.833 -2.711 23.567 1.00 94.25 91 GLN A CA 1
ATOM 714 C C . GLN A 1 91 ? -13.332 -2.419 23.621 1.00 94.25 91 GLN A C 1
ATOM 716 O O . GLN A 1 91 ? -12.697 -2.303 22.580 1.00 94.25 91 GLN A O 1
ATOM 721 N N . ILE A 1 92 ? -12.753 -2.324 24.823 1.00 94.81 92 ILE A N 1
ATOM 722 C CA . ILE A 1 92 ? -11.309 -2.121 24.982 1.00 94.81 92 ILE A CA 1
ATOM 723 C C . ILE A 1 92 ? -10.538 -3.293 24.370 1.00 94.81 92 ILE A C 1
ATOM 725 O O . ILE A 1 92 ? -9.629 -3.045 23.588 1.00 94.81 92 ILE A O 1
ATOM 729 N N . ARG A 1 93 ? -10.931 -4.547 24.642 1.00 94.69 93 ARG A N 1
ATOM 730 C CA . ARG A 1 93 ? -10.274 -5.712 24.022 1.00 94.69 93 ARG A CA 1
ATOM 731 C C . ARG A 1 93 ? -10.388 -5.710 22.505 1.00 94.69 93 ARG A C 1
ATOM 733 O O . ARG A 1 93 ? -9.408 -5.966 21.826 1.00 94.69 93 ARG A O 1
ATOM 740 N N . GLU A 1 94 ? -11.569 -5.405 21.978 1.00 95.62 94 GLU A N 1
ATOM 741 C CA . GLU A 1 94 ? -11.777 -5.358 20.529 1.00 95.62 94 GLU A CA 1
ATOM 742 C C . GLU A 1 94 ? -10.884 -4.294 19.868 1.00 95.62 94 GLU A C 1
ATOM 744 O O . GLU A 1 94 ? -10.301 -4.531 18.811 1.00 95.62 94 GLU A O 1
ATOM 749 N N . GLN A 1 95 ? -10.707 -3.139 20.519 1.00 95.75 95 GLN A N 1
ATOM 750 C CA . GLN A 1 95 ? -9.760 -2.128 20.054 1.00 95.75 95 GLN A CA 1
ATOM 751 C C . GLN A 1 95 ? -8.296 -2.555 20.221 1.00 95.75 95 GLN A C 1
ATOM 753 O O . GLN A 1 95 ? -7.493 -2.271 19.337 1.00 95.75 95 GLN A O 1
ATOM 758 N N . GLU A 1 96 ? -7.931 -3.234 21.310 1.00 96.62 96 GLU A N 1
ATOM 759 C CA . GLU A 1 96 ? -6.579 -3.776 21.515 1.00 96.62 96 GLU A CA 1
ATOM 760 C C . GLU A 1 96 ? -6.209 -4.802 20.429 1.00 96.62 96 GLU A C 1
ATOM 762 O O . GLU A 1 96 ? -5.106 -4.745 19.873 1.00 96.62 96 GLU A O 1
ATOM 767 N N . ASP A 1 97 ? -7.145 -5.679 20.064 1.00 96.62 97 ASP A N 1
ATOM 768 C CA . ASP A 1 97 ? -6.977 -6.654 18.983 1.00 96.62 97 ASP A CA 1
ATOM 769 C C . ASP A 1 97 ? -6.805 -5.944 17.628 1.00 96.62 97 ASP A C 1
ATOM 771 O O . ASP A 1 97 ? -5.885 -6.260 16.870 1.00 96.62 97 ASP A O 1
ATOM 775 N N . ALA A 1 98 ? -7.618 -4.918 17.345 1.00 96.69 98 ALA A N 1
ATOM 776 C CA . ALA A 1 98 ? -7.498 -4.115 16.125 1.00 96.69 98 ALA A CA 1
ATOM 777 C C . ALA A 1 98 ? -6.164 -3.347 16.041 1.00 96.69 98 ALA A C 1
ATOM 779 O O . ALA A 1 98 ? -5.565 -3.253 14.969 1.00 96.69 98 ALA A O 1
ATOM 780 N N . ILE A 1 99 ? -5.672 -2.813 17.164 1.00 96.88 99 ILE A N 1
ATOM 781 C CA . ILE A 1 99 ? -4.361 -2.152 17.238 1.00 96.88 99 ILE A CA 1
ATOM 782 C C . ILE A 1 99 ? -3.242 -3.155 16.951 1.00 96.88 99 ILE A C 1
ATOM 784 O O . ILE A 1 99 ? -2.313 -2.833 16.210 1.00 96.88 99 ILE A O 1
ATOM 788 N N . THR A 1 100 ? -3.340 -4.362 17.506 1.00 97.50 100 THR A N 1
ATOM 789 C CA . THR A 1 100 ? -2.351 -5.429 17.302 1.00 97.50 100 THR A CA 1
ATOM 790 C C . THR A 1 100 ? -2.289 -5.852 15.833 1.00 97.50 100 THR A C 1
ATOM 792 O O . THR A 1 100 ? -1.204 -5.968 15.261 1.00 97.50 100 THR A O 1
ATOM 795 N N . GLU A 1 101 ? -3.445 -6.011 15.190 1.00 97.56 101 GLU A N 1
ATOM 796 C CA . GLU A 1 101 ? -3.536 -6.314 13.759 1.00 97.56 101 GLU A CA 1
ATOM 797 C C . GLU A 1 101 ? -2.920 -5.193 12.901 1.00 97.56 101 GLU A C 1
ATOM 799 O O . GLU A 1 101 ? -2.088 -5.449 12.029 1.00 97.56 101 GLU A O 1
ATOM 804 N N . LEU A 1 102 ? -3.243 -3.928 13.194 1.00 98.06 102 LEU A N 1
ATOM 805 C CA . LEU A 1 102 ? -2.645 -2.781 12.502 1.00 98.06 102 LEU A CA 1
ATOM 806 C C . LEU A 1 102 ? -1.123 -2.716 12.685 1.00 98.06 102 LEU A C 1
ATOM 808 O O . LEU A 1 102 ? -0.405 -2.393 11.740 1.00 98.06 102 LEU A O 1
ATOM 812 N N . GLN A 1 103 ? -0.613 -3.038 13.876 1.00 97.50 103 GLN A N 1
ATOM 813 C CA . GLN A 1 103 ? 0.828 -3.117 14.127 1.00 97.50 103 GLN A CA 1
ATOM 814 C C . GLN A 1 103 ? 1.491 -4.196 13.266 1.00 97.50 103 GLN A C 1
ATOM 816 O O . GLN A 1 103 ? 2.527 -3.927 12.658 1.00 97.50 103 GLN A O 1
ATOM 821 N N . SER A 1 104 ? 0.864 -5.369 13.130 1.00 97.81 104 SER A N 1
ATOM 822 C CA . SER A 1 104 ? 1.357 -6.426 12.240 1.00 97.81 104 SER A CA 1
ATOM 823 C C . SER A 1 104 ? 1.428 -5.963 10.780 1.00 97.81 104 SER A C 1
ATOM 825 O O . SER A 1 104 ? 2.444 -6.163 10.109 1.00 97.81 104 SER A O 1
ATOM 827 N N . GLN A 1 105 ? 0.397 -5.265 10.298 1.00 98.12 105 GLN A N 1
ATOM 828 C CA . GLN A 1 105 ? 0.379 -4.719 8.938 1.00 98.12 105 GLN A CA 1
ATOM 829 C C . GLN A 1 105 ? 1.459 -3.652 8.717 1.00 98.12 105 GLN A C 1
ATOM 831 O O . GLN A 1 105 ? 2.097 -3.631 7.663 1.00 98.12 105 GLN A O 1
ATOM 836 N N . ILE A 1 106 ? 1.712 -2.793 9.710 1.00 97.56 106 ILE A N 1
ATOM 837 C CA . ILE A 1 106 ? 2.796 -1.802 9.657 1.00 97.56 106 ILE A CA 1
ATOM 838 C C . ILE A 1 106 ? 4.158 -2.490 9.517 1.00 97.56 106 ILE A C 1
ATOM 840 O O . ILE A 1 106 ? 4.996 -2.029 8.741 1.00 97.56 106 ILE A O 1
ATOM 844 N N . ASP A 1 107 ? 4.392 -3.586 10.236 1.00 97.75 107 ASP A N 1
ATOM 845 C CA . ASP A 1 107 ? 5.669 -4.298 10.180 1.00 97.75 107 ASP A CA 1
ATOM 846 C C . ASP A 1 107 ? 5.874 -5.017 8.839 1.00 97.75 107 ASP A C 1
ATOM 848 O O . ASP A 1 107 ? 6.968 -4.950 8.268 1.00 97.75 107 ASP A O 1
ATOM 852 N N . LEU A 1 108 ? 4.816 -5.604 8.269 1.00 97.69 108 LEU A N 1
ATOM 853 C CA . LEU A 1 108 ? 4.845 -6.140 6.902 1.00 97.69 108 LEU A CA 1
ATOM 854 C C . LEU A 1 108 ? 5.147 -5.047 5.870 1.00 97.69 108 LEU A C 1
ATOM 856 O O . LEU A 1 108 ? 5.975 -5.240 4.976 1.00 97.69 108 LEU A O 1
ATOM 860 N N . LEU A 1 109 ? 4.515 -3.879 6.006 1.00 98.00 109 LEU A N 1
ATOM 861 C CA . LEU A 1 109 ? 4.728 -2.764 5.090 1.00 98.00 109 LEU A CA 1
ATOM 862 C C . LEU A 1 109 ? 6.162 -2.230 5.175 1.00 98.00 109 LEU A C 1
ATOM 864 O O . LEU A 1 109 ? 6.782 -1.974 4.144 1.00 98.00 109 LEU A O 1
ATOM 868 N N . LYS A 1 110 ? 6.728 -2.120 6.383 1.00 98.06 110 LYS A N 1
ATOM 869 C CA . LYS A 1 110 ? 8.138 -1.747 6.575 1.00 98.06 110 LYS A CA 1
ATOM 870 C C . LYS A 1 110 ? 9.084 -2.725 5.885 1.00 98.06 110 LYS A C 1
ATOM 872 O O . LYS A 1 110 ? 9.995 -2.279 5.195 1.00 98.06 110 LYS A O 1
ATOM 877 N N . ALA A 1 111 ? 8.851 -4.031 6.025 1.00 97.19 111 ALA A N 1
ATOM 878 C CA . ALA A 1 111 ? 9.664 -5.043 5.354 1.00 97.19 111 ALA A CA 1
ATOM 879 C C . ALA A 1 111 ? 9.603 -4.898 3.823 1.00 97.19 111 ALA A C 1
ATOM 881 O O . ALA A 1 111 ? 10.634 -4.960 3.154 1.00 97.19 111 ALA A O 1
ATOM 882 N N . SER A 1 112 ? 8.414 -4.625 3.273 1.00 97.50 112 SER A N 1
ATOM 883 C CA . SER A 1 112 ? 8.257 -4.359 1.840 1.00 97.50 112 SER A CA 1
ATOM 884 C C . SER A 1 112 ? 8.990 -3.093 1.392 1.00 97.50 112 SER A C 1
ATOM 886 O O . SER A 1 112 ? 9.590 -3.101 0.321 1.00 97.50 112 SER A O 1
ATOM 888 N N . ILE A 1 113 ? 8.963 -2.016 2.183 1.00 97.75 113 ILE A N 1
ATOM 889 C CA . ILE A 1 113 ? 9.702 -0.783 1.873 1.00 97.75 113 ILE A CA 1
ATOM 890 C C . ILE A 1 113 ? 11.204 -1.073 1.802 1.00 97.75 113 ILE A C 1
ATOM 892 O O . ILE A 1 113 ? 11.859 -0.639 0.858 1.00 97.75 113 ILE A O 1
ATOM 896 N N . THR A 1 114 ? 11.742 -1.843 2.749 1.00 97.88 114 THR A N 1
ATOM 897 C CA . THR A 1 114 ? 13.157 -2.236 2.738 1.00 97.88 114 THR A CA 1
ATOM 898 C C . THR A 1 114 ? 13.522 -3.061 1.499 1.00 97.88 114 THR A C 1
ATOM 900 O O . THR A 1 114 ? 14.565 -2.817 0.898 1.00 97.88 114 THR A O 1
ATOM 903 N N . ASP A 1 115 ? 12.665 -3.993 1.067 1.00 97.81 115 ASP A N 1
ATOM 904 C CA . ASP A 1 115 ? 12.885 -4.751 -0.176 1.00 97.81 115 ASP A CA 1
ATOM 905 C C . ASP A 1 115 ? 12.960 -3.831 -1.407 1.00 97.81 115 ASP A C 1
ATOM 907 O O . ASP A 1 115 ? 13.881 -3.942 -2.219 1.00 97.81 115 ASP A O 1
ATOM 911 N N . TYR A 1 116 ? 12.039 -2.869 -1.519 1.00 97.25 116 TYR A N 1
ATOM 912 C CA . TYR A 1 116 ? 12.055 -1.902 -2.619 1.00 97.25 116 TYR A CA 1
ATOM 913 C C . TYR A 1 116 ? 13.276 -0.979 -2.585 1.00 97.25 116 TYR A C 1
ATOM 915 O O . TYR A 1 116 ? 13.841 -0.700 -3.639 1.00 97.25 116 TYR A O 1
ATOM 923 N N . GLN A 1 117 ? 13.722 -0.551 -1.403 1.00 97.44 117 GLN A N 1
ATOM 924 C CA . GLN A 1 117 ? 14.940 0.252 -1.256 1.00 97.44 117 GLN A CA 1
ATOM 925 C C . GLN A 1 117 ? 16.186 -0.506 -1.728 1.00 97.44 117 GLN A C 1
ATOM 927 O O . GLN A 1 117 ? 17.015 0.059 -2.437 1.00 97.44 117 GLN A O 1
ATOM 932 N N . ASN A 1 118 ? 16.291 -1.799 -1.407 1.00 97.25 118 ASN A N 1
ATOM 933 C CA . ASN A 1 118 ? 17.394 -2.635 -1.885 1.00 97.25 118 ASN A CA 1
ATOM 934 C C . ASN A 1 118 ? 17.370 -2.786 -3.414 1.00 97.25 118 ASN A C 1
ATOM 936 O O . ASN A 1 118 ? 18.417 -2.727 -4.056 1.00 97.25 118 ASN A O 1
ATOM 940 N N . LYS A 1 119 ? 16.181 -2.947 -4.011 1.00 96.81 119 LYS A N 1
ATOM 941 C CA . LYS A 1 119 ? 16.024 -2.982 -5.475 1.00 96.81 119 LYS A CA 1
ATOM 942 C C . LYS A 1 119 ? 16.405 -1.659 -6.129 1.00 96.81 119 LYS A C 1
ATOM 944 O O . LYS A 1 119 ? 17.048 -1.666 -7.169 1.00 96.81 119 LYS A O 1
ATOM 949 N N . GLU A 1 120 ? 16.035 -0.531 -5.528 1.00 95.94 120 GLU A N 1
ATOM 950 C CA . GLU A 1 120 ? 16.439 0.790 -6.017 1.00 95.94 120 GLU A CA 1
ATOM 951 C C . GLU A 1 120 ? 17.967 0.946 -5.999 1.00 95.94 120 GLU A C 1
ATOM 953 O O . GLU A 1 120 ? 18.545 1.448 -6.960 1.00 95.94 120 GLU A O 1
ATOM 958 N N . GLU A 1 121 ? 18.633 0.489 -4.935 1.00 96.81 121 GLU A N 1
ATOM 959 C CA . GLU A 1 121 ? 20.097 0.492 -4.856 1.00 96.81 121 GLU A CA 1
ATOM 960 C C . GLU A 1 121 ? 20.729 -0.398 -5.936 1.00 96.81 121 GLU A C 1
ATOM 962 O O . GLU A 1 121 ? 21.709 -0.002 -6.569 1.00 96.81 121 GLU A O 1
ATOM 967 N N . ASP A 1 122 ? 20.160 -1.580 -6.178 1.00 96.56 122 ASP A N 1
ATOM 968 C CA . ASP A 1 122 ? 20.622 -2.484 -7.231 1.00 96.56 122 ASP A CA 1
ATOM 969 C C . ASP A 1 122 ? 20.464 -1.859 -8.624 1.00 96.56 122 ASP A C 1
ATOM 971 O O . ASP A 1 122 ? 21.422 -1.812 -9.395 1.00 96.56 122 ASP A O 1
ATOM 975 N N . TYR A 1 123 ? 19.303 -1.272 -8.922 1.00 94.12 123 TYR A N 1
ATOM 976 C CA . TYR A 1 123 ? 19.085 -0.569 -10.185 1.00 94.12 123 TYR A CA 1
ATOM 977 C C . TYR A 1 123 ? 20.011 0.633 -10.351 1.00 94.12 123 TYR A C 1
ATOM 979 O O . TYR A 1 123 ? 20.527 0.839 -11.444 1.00 94.12 123 TYR A O 1
ATOM 987 N N . LYS A 1 124 ? 20.298 1.389 -9.284 1.00 96.12 124 LYS A N 1
ATOM 988 C CA . LYS A 1 124 ? 21.303 2.463 -9.336 1.00 96.12 124 LYS A CA 1
ATOM 989 C C . LYS A 1 124 ? 22.679 1.929 -9.720 1.00 96.12 124 LYS A C 1
ATOM 991 O O . LYS A 1 124 ? 23.312 2.500 -10.597 1.00 96.12 124 LYS A O 1
ATOM 996 N N . LYS A 1 125 ? 23.119 0.813 -9.129 1.00 94.94 125 LYS A N 1
ATOM 997 C CA . LYS A 1 125 ? 24.392 0.170 -9.504 1.00 94.94 125 LYS A CA 1
ATOM 998 C C . LYS A 1 125 ? 24.396 -0.270 -10.965 1.00 94.94 125 LYS A C 1
ATOM 1000 O O . LYS A 1 125 ? 25.404 -0.097 -11.642 1.00 94.94 125 LYS A O 1
ATOM 1005 N N . GLN A 1 126 ? 23.287 -0.830 -11.447 1.00 92.75 126 GLN A N 1
ATOM 1006 C CA . GLN A 1 126 ? 23.157 -1.229 -12.848 1.00 92.75 126 GLN A CA 1
ATOM 1007 C C . GLN A 1 126 ? 23.221 -0.024 -13.793 1.00 92.75 126 GLN A C 1
ATOM 1009 O O . GLN A 1 126 ? 23.908 -0.104 -14.806 1.00 92.75 126 GLN A O 1
ATOM 1014 N N . ILE A 1 127 ? 22.557 1.084 -13.450 1.00 89.81 127 ILE A N 1
ATOM 1015 C CA . ILE A 1 127 ? 22.605 2.333 -14.222 1.00 89.81 127 ILE A CA 1
ATOM 1016 C C . ILE A 1 127 ? 24.034 2.865 -14.269 1.00 89.81 127 ILE A C 1
ATOM 1018 O O . ILE A 1 127 ? 24.547 3.057 -15.360 1.00 89.81 127 ILE A O 1
ATOM 1022 N N . THR A 1 128 ? 24.718 2.991 -13.130 1.00 91.62 128 THR A N 1
ATOM 1023 C CA . THR A 1 128 ? 26.116 3.454 -13.111 1.00 91.62 128 THR A CA 1
ATOM 1024 C C . THR A 1 128 ? 27.029 2.541 -13.930 1.00 91.62 128 THR A C 1
ATOM 1026 O O . THR A 1 128 ? 27.869 3.017 -14.677 1.00 91.62 128 THR A O 1
ATOM 1029 N N . ALA A 1 129 ? 26.829 1.221 -13.881 1.00 86.19 129 ALA A N 1
ATOM 1030 C CA . ALA A 1 129 ? 27.600 0.292 -14.709 1.00 86.19 129 ALA A CA 1
ATOM 1031 C C . ALA A 1 129 ? 27.305 0.417 -16.217 1.00 86.19 129 ALA A C 1
ATOM 1033 O O . ALA A 1 129 ? 28.120 -0.012 -17.037 1.00 86.19 129 ALA A O 1
ATOM 1034 N N . LEU A 1 130 ? 26.131 0.928 -16.595 1.00 82.38 130 LEU A N 1
ATOM 1035 C CA . LEU A 1 130 ? 25.793 1.251 -17.980 1.00 82.38 130 LEU A CA 1
ATOM 1036 C C . LEU A 1 130 ? 26.356 2.616 -18.381 1.00 82.38 130 LEU A C 1
ATOM 1038 O O . LEU A 1 130 ? 26.916 2.703 -19.465 1.00 82.38 130 LEU A O 1
ATOM 1042 N N . GLU A 1 131 ? 26.290 3.620 -17.507 1.00 81.19 131 GLU A N 1
ATOM 1043 C CA . GLU A 1 131 ? 26.912 4.938 -17.700 1.00 81.19 131 GLU A CA 1
ATOM 1044 C C . GLU A 1 131 ? 28.433 4.808 -17.858 1.00 81.19 131 GLU A C 1
ATOM 1046 O O . GLU A 1 131 ? 28.992 5.335 -18.809 1.00 81.19 131 GLU A O 1
ATOM 1051 N N . ASP A 1 132 ? 29.108 4.003 -17.031 1.00 78.19 132 ASP A N 1
ATOM 1052 C CA . ASP A 1 132 ? 30.547 3.727 -17.168 1.00 78.19 132 ASP A CA 1
ATOM 1053 C C . ASP A 1 132 ? 30.878 3.065 -18.520 1.00 78.19 132 ASP A C 1
ATOM 1055 O O . ASP A 1 132 ? 31.937 3.291 -19.111 1.00 78.19 132 ASP A O 1
ATOM 1059 N N . LYS A 1 133 ? 29.978 2.210 -19.028 1.00 75.44 133 LYS A N 1
ATOM 1060 C CA . LYS A 1 133 ? 30.125 1.601 -20.358 1.00 75.44 133 LYS A CA 1
ATOM 1061 C C . LYS A 1 133 ? 29.851 2.603 -21.468 1.00 75.44 133 LYS A C 1
ATOM 1063 O O . LYS A 1 133 ? 30.519 2.522 -22.492 1.00 75.44 133 LYS A O 1
ATOM 1068 N N . GLU A 1 134 ? 28.890 3.499 -21.283 1.00 69.19 134 GLU A N 1
ATOM 1069 C CA . GLU A 1 134 ? 28.613 4.606 -22.191 1.00 69.19 134 GLU A CA 1
ATOM 1070 C C . GLU A 1 134 ? 29.810 5.550 -22.245 1.00 69.19 134 GLU A C 1
ATOM 1072 O O . GLU A 1 134 ? 30.297 5.790 -23.335 1.00 69.19 134 GLU A O 1
ATOM 1077 N N . GLU A 1 135 ? 30.394 5.962 -21.118 1.00 63.12 135 GLU A N 1
ATOM 1078 C CA . GLU A 1 135 ? 31.630 6.755 -21.083 1.00 63.12 135 GLU A CA 1
ATOM 1079 C C . GLU A 1 135 ? 32.816 6.016 -21.716 1.00 63.12 135 GLU A C 1
ATOM 1081 O O . GLU A 1 135 ? 33.624 6.623 -22.417 1.00 63.12 135 GLU A O 1
ATOM 1086 N N . ALA A 1 136 ? 32.931 4.697 -21.530 1.00 54.12 136 ALA A N 1
ATOM 1087 C CA . ALA A 1 136 ? 33.929 3.901 -22.243 1.00 54.12 136 ALA A CA 1
ATOM 1088 C C . ALA A 1 136 ? 33.670 3.870 -23.764 1.00 54.12 136 ALA A C 1
ATOM 1090 O O . ALA A 1 136 ? 34.619 3.802 -24.549 1.00 54.12 136 ALA A O 1
ATOM 1091 N N . MET A 1 137 ? 32.404 3.943 -24.184 1.00 50.00 137 MET A N 1
ATOM 1092 C CA . MET A 1 137 ? 31.972 3.998 -25.583 1.00 50.00 137 MET A CA 1
ATOM 1093 C C . MET A 1 137 ? 32.151 5.400 -26.186 1.00 50.00 137 MET A C 1
ATOM 1095 O O . MET A 1 137 ? 32.631 5.516 -27.309 1.00 50.00 137 MET A O 1
ATOM 1099 N N . ASP A 1 138 ? 31.879 6.459 -25.427 1.00 46.19 138 ASP A N 1
ATOM 1100 C CA . ASP A 1 138 ? 32.114 7.866 -25.767 1.00 46.19 138 ASP A CA 1
ATOM 1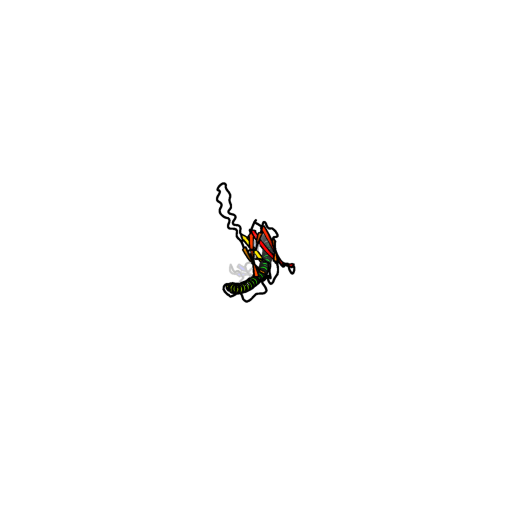101 C C . ASP A 1 138 ? 33.615 8.183 -25.788 1.00 46.19 138 ASP A C 1
ATOM 1103 O O . ASP A 1 138 ? 34.107 8.895 -26.663 1.00 46.19 138 ASP A O 1
ATOM 1107 N N . GLY A 1 139 ? 34.392 7.561 -24.900 1.00 42.81 139 GLY A N 1
ATOM 1108 C CA . GLY A 1 139 ? 35.850 7.520 -24.965 1.00 42.81 139 GLY A CA 1
ATOM 1109 C C . GLY A 1 139 ? 36.364 6.812 -26.225 1.00 42.81 139 GLY A C 1
ATOM 1110 O O . GLY A 1 139 ? 37.431 7.162 -26.728 1.00 42.81 139 GLY A O 1
ATOM 1111 N N . LEU A 1 140 ? 35.589 5.875 -26.784 1.00 39.69 140 LEU A N 1
ATOM 1112 C CA . LEU A 1 140 ? 35.838 5.270 -28.094 1.00 39.69 140 LEU A CA 1
ATOM 1113 C C . LEU A 1 140 ? 35.393 6.189 -29.252 1.00 39.69 140 LEU A C 1
ATOM 1115 O O . LEU A 1 140 ? 36.067 6.245 -30.280 1.00 39.69 140 LEU A O 1
ATOM 1119 N N . ALA A 1 141 ? 34.317 6.964 -29.082 1.00 39.31 141 ALA A N 1
ATOM 1120 C CA . ALA A 1 141 ? 33.856 7.976 -30.039 1.00 39.31 141 ALA A CA 1
ATOM 1121 C C . ALA A 1 141 ? 34.754 9.234 -30.072 1.00 39.31 141 ALA A C 1
ATOM 1123 O O . ALA A 1 141 ? 34.827 9.917 -31.090 1.00 39.31 141 ALA A O 1
ATOM 1124 N N . SER A 1 142 ? 35.513 9.488 -29.003 1.00 34.28 142 SER A N 1
ATOM 1125 C CA . SER A 1 142 ? 36.573 10.505 -28.885 1.00 34.28 142 SER A CA 1
ATOM 1126 C C . SER A 1 142 ? 37.810 10.219 -29.763 1.00 34.28 142 SER A C 1
ATOM 1128 O O . SER A 1 142 ? 38.656 11.091 -29.969 1.00 34.28 142 SER A O 1
ATOM 1130 N N . PHE A 1 143 ? 37.898 9.048 -30.409 1.00 32.56 143 PHE A N 1
ATOM 1131 C CA . PHE A 1 143 ? 38.911 8.762 -31.439 1.00 32.56 143 PHE A CA 1
ATOM 1132 C C . PHE A 1 143 ? 38.629 9.440 -32.796 1.00 32.56 143 PHE A C 1
ATOM 1134 O O . PHE A 1 143 ? 39.091 8.973 -33.838 1.00 32.56 143 PHE A O 1
ATOM 1141 N N . THR A 1 144 ? 37.949 10.590 -32.815 1.00 38.88 144 THR A N 1
ATOM 1142 C CA . THR A 1 144 ? 37.733 11.417 -34.017 1.00 38.88 144 THR A CA 1
ATOM 1143 C C . THR A 1 144 ? 38.995 12.059 -34.613 1.00 38.88 144 THR A C 1
ATOM 1145 O O . THR A 1 144 ? 38.865 12.869 -35.521 1.00 38.88 144 THR A O 1
ATOM 1148 N N . ASP A 1 145 ? 40.202 11.653 -34.205 1.00 39.56 145 ASP A N 1
ATOM 1149 C CA . ASP A 1 145 ? 41.454 11.964 -34.922 1.00 39.56 145 ASP A CA 1
ATOM 1150 C C . ASP A 1 145 ? 42.342 10.733 -35.221 1.00 39.56 145 ASP A C 1
ATOM 1152 O O . ASP A 1 145 ? 43.463 10.871 -35.718 1.00 39.56 145 ASP A O 1
ATOM 1156 N N . ALA A 1 146 ? 41.872 9.501 -34.980 1.00 34.00 146 ALA A N 1
ATOM 1157 C CA . ALA A 1 146 ? 42.665 8.304 -35.267 1.00 34.00 146 ALA A CA 1
ATOM 1158 C C . ALA A 1 146 ? 42.328 7.682 -36.635 1.00 34.00 146 ALA A C 1
ATOM 1160 O O . ALA A 1 146 ? 41.295 7.055 -36.838 1.00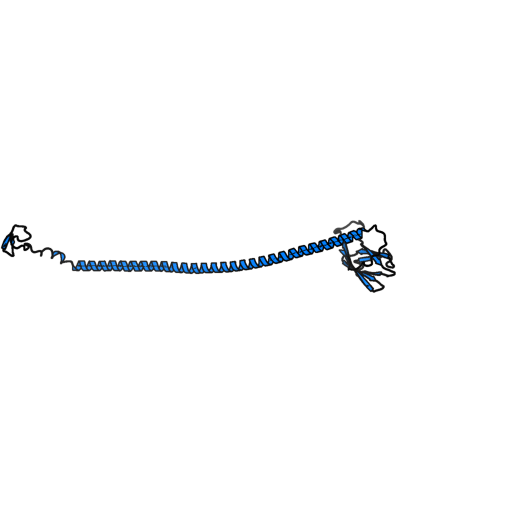 34.00 146 ALA A O 1
ATOM 1161 N N . VAL A 1 147 ? 43.271 7.884 -37.558 1.00 35.03 147 VAL A N 1
ATOM 1162 C CA . VAL A 1 147 ? 43.606 7.151 -38.796 1.00 35.03 147 VAL A CA 1
ATOM 1163 C C . VAL A 1 147 ? 42.677 5.969 -39.192 1.00 35.03 147 VAL A C 1
ATOM 1165 O O . VAL A 1 147 ? 42.572 4.984 -38.458 1.00 35.03 147 VAL A O 1
ATOM 1168 N N . PRO A 1 148 ? 42.125 5.967 -40.426 1.00 37.56 148 PRO A N 1
ATOM 1169 C CA . PRO A 1 148 ? 41.082 5.044 -40.897 1.00 37.56 148 PRO A CA 1
ATOM 1170 C C . PRO A 1 148 ? 41.614 3.651 -41.293 1.00 37.56 148 PRO A C 1
ATOM 1172 O O . PRO A 1 148 ? 41.594 3.291 -42.468 1.00 37.56 148 PRO A O 1
ATOM 1175 N N . SER A 1 149 ? 42.128 2.854 -40.350 1.00 35.09 149 SER A N 1
ATOM 1176 C CA . SER A 1 149 ? 42.766 1.565 -40.702 1.00 35.09 149 SER A CA 1
ATOM 1177 C C . SER A 1 149 ? 42.375 0.334 -39.882 1.00 35.09 149 SER A C 1
ATOM 1179 O O . SER A 1 149 ? 42.994 -0.714 -40.046 1.00 35.09 149 SER A O 1
ATOM 1181 N N . GLN A 1 150 ? 41.338 0.395 -39.050 1.00 31.30 150 GLN A N 1
ATOM 1182 C CA . GLN A 1 150 ? 40.807 -0.802 -38.388 1.00 31.30 150 GLN A CA 1
ATOM 1183 C C . GLN A 1 150 ? 39.286 -0.795 -38.555 1.00 31.30 150 GLN A C 1
ATOM 1185 O O . GLN A 1 150 ? 38.589 0.005 -37.936 1.00 31.30 150 GLN A O 1
ATOM 1190 N N . GLY A 1 151 ? 38.796 -1.617 -39.486 1.00 36.72 151 GLY A N 1
ATOM 1191 C CA . GLY A 1 151 ? 37.369 -1.836 -39.693 1.00 36.72 151 GLY A CA 1
ATOM 1192 C C . GLY A 1 151 ? 36.760 -2.515 -38.470 1.00 36.72 151 GLY A C 1
ATOM 1193 O O . GLY A 1 151 ? 37.335 -3.466 -37.946 1.00 36.72 151 GLY A O 1
ATOM 1194 N N . TYR A 1 152 ? 35.611 -2.016 -38.025 1.00 37.28 152 TYR A N 1
ATOM 1195 C CA . TYR A 1 152 ? 34.784 -2.685 -37.029 1.00 37.28 152 TYR A CA 1
ATOM 1196 C C . TYR A 1 152 ? 33.589 -3.311 -37.748 1.00 37.28 152 TYR A C 1
ATOM 1198 O O . TYR A 1 152 ? 32.854 -2.627 -38.457 1.00 37.28 152 TYR A O 1
ATOM 1206 N N . GLU A 1 153 ? 33.469 -4.629 -37.601 1.00 36.72 153 GLU A N 1
ATOM 1207 C CA . GLU A 1 153 ? 32.564 -5.526 -38.333 1.00 36.72 153 GLU A CA 1
ATOM 1208 C C . GLU A 1 153 ? 31.132 -5.593 -37.781 1.00 36.72 153 GLU A C 1
ATOM 1210 O O . GLU A 1 153 ? 30.334 -6.348 -38.317 1.00 36.72 153 GLU A O 1
ATOM 1215 N N . ASP A 1 154 ? 30.762 -4.817 -36.762 1.00 39.53 154 ASP A N 1
ATOM 1216 C CA . ASP A 1 154 ? 29.431 -4.940 -36.153 1.00 39.53 154 ASP A CA 1
ATOM 1217 C C . ASP A 1 154 ? 28.897 -3.571 -35.727 1.00 39.53 154 ASP A C 1
ATOM 1219 O O . ASP A 1 154 ? 29.121 -3.086 -34.619 1.00 39.53 154 ASP A O 1
ATOM 1223 N N . MET A 1 155 ? 28.198 -2.904 -36.639 1.00 43.19 155 MET A N 1
ATOM 1224 C CA . MET A 1 155 ? 27.455 -1.689 -36.330 1.00 43.19 155 MET A CA 1
ATOM 1225 C C . MET A 1 155 ? 26.102 -1.806 -37.008 1.00 43.19 155 MET A C 1
ATOM 1227 O O . MET A 1 155 ? 25.989 -1.324 -38.116 1.00 43.19 155 MET A O 1
ATOM 1231 N N . PHE A 1 156 ? 25.162 -2.534 -36.388 1.00 45.34 156 PHE A N 1
ATOM 1232 C CA . PHE A 1 156 ? 23.697 -2.326 -36.357 1.00 45.34 156 PHE A CA 1
ATOM 1233 C C . PHE A 1 156 ? 23.034 -3.545 -35.677 1.00 45.34 156 PHE A C 1
ATOM 1235 O O . PHE A 1 156 ? 22.507 -4.430 -36.339 1.00 45.34 156 PHE A O 1
ATOM 1242 N N . VAL A 1 157 ? 23.062 -3.609 -34.338 1.00 41.38 157 VAL A N 1
ATOM 1243 C CA . VAL A 1 157 ? 22.450 -4.720 -33.567 1.00 41.38 157 VAL A CA 1
ATOM 1244 C C . VAL A 1 157 ? 21.108 -4.319 -32.919 1.00 41.38 157 VAL A C 1
ATOM 1246 O O . VAL A 1 157 ? 20.500 -5.113 -32.209 1.00 41.38 157 VAL A O 1
ATOM 1249 N N . SER A 1 158 ? 20.587 -3.102 -33.145 1.00 50.66 158 SER A N 1
ATOM 1250 C CA . SER A 1 158 ? 19.298 -2.701 -32.550 1.00 50.66 158 SER A CA 1
ATOM 1251 C C . SER A 1 158 ? 18.544 -1.603 -33.304 1.00 50.66 158 SER A C 1
ATOM 1253 O O . SER A 1 158 ? 19.139 -0.775 -33.995 1.00 50.66 158 SER A O 1
ATOM 1255 N N . ASP A 1 159 ? 17.221 -1.622 -33.128 1.00 56.47 159 ASP A N 1
ATOM 1256 C CA . ASP A 1 159 ? 16.270 -0.604 -33.571 1.00 56.47 159 ASP A CA 1
ATOM 1257 C C . ASP A 1 159 ? 16.706 0.795 -33.096 1.00 56.47 159 ASP A C 1
ATOM 1259 O O . ASP A 1 159 ? 16.897 1.034 -31.903 1.00 56.47 159 ASP A O 1
ATOM 1263 N N . THR A 1 160 ? 16.868 1.732 -34.033 1.00 67.38 160 THR A N 1
ATOM 1264 C CA . THR A 1 160 ? 17.299 3.111 -33.733 1.00 67.38 160 THR A CA 1
ATOM 1265 C C . THR A 1 160 ? 16.085 4.031 -33.598 1.00 67.38 160 THR A C 1
ATOM 1267 O O . THR A 1 160 ? 15.149 3.929 -34.388 1.00 67.38 160 THR A O 1
ATOM 1270 N N . PHE A 1 161 ? 16.100 4.963 -32.641 1.00 70.50 161 PHE A N 1
ATOM 1271 C CA . PHE A 1 161 ? 15.030 5.949 -32.440 1.00 70.50 161 PHE A CA 1
ATOM 1272 C C . PHE A 1 161 ? 15.534 7.368 -32.722 1.00 70.50 161 PHE A C 1
ATOM 1274 O O . PHE A 1 161 ? 16.522 7.806 -32.137 1.00 70.50 161 PHE A O 1
ATOM 1281 N N . LEU A 1 162 ? 14.832 8.103 -33.585 1.00 73.44 162 LEU A N 1
ATOM 1282 C CA . LEU A 1 162 ? 15.077 9.515 -33.877 1.00 73.44 162 LEU A CA 1
ATOM 1283 C C . LEU A 1 162 ? 13.890 10.348 -33.401 1.00 73.44 162 LEU A C 1
ATOM 1285 O O . LEU A 1 162 ? 12.752 10.088 -33.789 1.00 73.44 162 LEU A O 1
ATOM 1289 N N . LYS A 1 163 ? 14.154 11.366 -32.581 1.00 75.12 163 LYS A N 1
ATOM 1290 C CA . LYS A 1 163 ? 13.134 12.285 -32.074 1.00 75.12 163 LYS A CA 1
ATOM 1291 C C . LYS A 1 163 ? 13.414 13.707 -32.554 1.00 75.12 163 LYS A C 1
ATOM 1293 O O . LYS A 1 163 ? 14.458 14.264 -32.229 1.00 75.12 163 LYS A O 1
ATOM 1298 N N . PHE A 1 164 ? 12.459 14.293 -33.270 1.00 74.62 164 PHE A N 1
ATOM 1299 C CA . PHE A 1 164 ? 12.486 15.681 -33.728 1.00 74.62 164 PHE A CA 1
ATOM 1300 C C . PHE A 1 164 ? 11.467 16.510 -32.947 1.00 74.62 164 PHE A C 1
ATOM 1302 O O . PHE A 1 164 ? 10.355 16.048 -32.689 1.00 74.62 164 PHE A O 1
ATOM 1309 N N . MET A 1 165 ? 11.848 17.732 -32.575 1.00 73.31 165 MET A N 1
ATOM 1310 C CA . MET A 1 165 ? 10.981 18.665 -31.853 1.00 73.31 165 MET A CA 1
ATOM 1311 C C . MET A 1 165 ? 10.623 19.822 -32.780 1.00 73.31 165 MET A C 1
ATOM 1313 O O . MET A 1 165 ? 11.495 20.626 -33.117 1.00 73.31 165 MET A O 1
ATOM 1317 N N . THR A 1 166 ? 9.360 19.931 -33.187 1.00 64.56 166 THR A N 1
ATOM 1318 C CA . THR A 1 166 ? 8.883 21.096 -33.933 1.00 64.56 166 THR A CA 1
ATOM 1319 C C . THR A 1 166 ? 8.554 22.220 -32.952 1.00 64.56 166 THR A C 1
ATOM 1321 O O . THR A 1 166 ? 7.697 22.097 -32.078 1.00 64.56 166 THR A O 1
ATOM 1324 N N . ASN A 1 167 ? 9.271 23.340 -33.067 1.00 59.31 167 ASN A N 1
ATOM 1325 C CA . ASN A 1 167 ? 8.903 24.565 -32.365 1.00 59.31 167 ASN A CA 1
ATOM 1326 C C . ASN A 1 167 ? 7.728 25.194 -33.123 1.00 59.31 167 ASN A C 1
ATOM 1328 O O . ASN A 1 167 ? 7.932 26.033 -33.999 1.00 59.31 167 ASN A O 1
ATOM 1332 N N . GLU A 1 168 ? 6.502 24.771 -32.835 1.00 51.38 168 GLU A N 1
ATOM 1333 C CA . GLU A 1 168 ? 5.328 25.544 -33.238 1.00 51.38 168 GLU A CA 1
ATOM 1334 C C . GLU A 1 168 ? 5.247 26.769 -32.323 1.00 51.38 168 GLU A C 1
ATOM 1336 O O . GLU A 1 168 ? 4.893 26.670 -31.151 1.00 51.38 168 GLU A O 1
ATOM 1341 N N . ALA A 1 169 ? 5.636 27.933 -32.843 1.00 44.47 169 ALA A N 1
ATOM 1342 C CA . ALA A 1 169 ? 5.215 29.188 -32.245 1.00 44.47 169 ALA A CA 1
ATOM 1343 C C . ALA A 1 169 ? 3.700 29.306 -32.464 1.00 44.47 169 ALA A C 1
ATOM 1345 O O . ALA A 1 169 ? 3.247 29.362 -33.611 1.00 44.47 169 ALA A O 1
ATOM 1346 N N . ASP A 1 170 ? 2.933 29.318 -31.372 1.00 36.56 170 ASP A N 1
ATOM 1347 C CA . ASP A 1 170 ? 1.513 29.664 -31.363 1.00 36.56 170 ASP A CA 1
ATOM 1348 C C . ASP A 1 170 ? 1.317 30.994 -32.106 1.00 36.56 170 ASP A C 1
ATOM 1350 O O . ASP A 1 170 ? 1.589 32.072 -31.580 1.00 36.56 170 ASP A O 1
ATOM 1354 N N . THR A 1 171 ? 0.857 30.930 -33.353 1.00 39.44 171 THR A N 1
ATOM 1355 C CA . THR A 1 171 ? 0.454 32.107 -34.124 1.00 39.44 171 THR A CA 1
ATOM 1356 C C . THR A 1 171 ? -1.062 32.181 -34.113 1.00 39.44 171 THR A C 1
ATOM 1358 O O . THR A 1 171 ? -1.752 31.845 -35.073 1.00 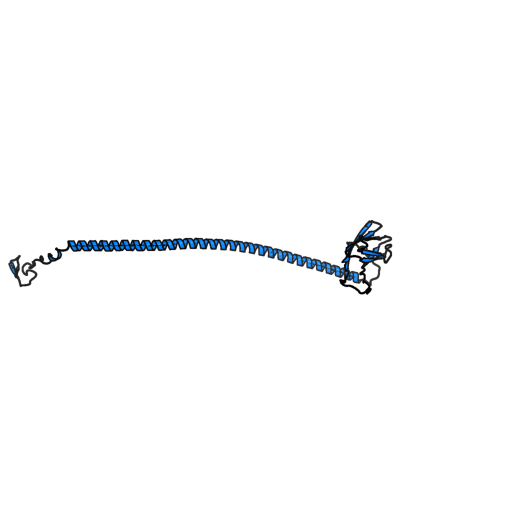39.44 171 THR A O 1
ATOM 1361 N N . SER A 1 172 ? -1.602 32.627 -32.980 1.00 41.78 172 SER A N 1
ATOM 1362 C CA . SER A 1 172 ? -2.874 33.335 -32.998 1.00 41.78 172 SER A CA 1
ATOM 1363 C C . SER A 1 172 ? -2.614 34.789 -33.384 1.00 41.78 172 SER A C 1
ATOM 1365 O O . SER A 1 172 ? -1.795 35.448 -32.751 1.00 41.78 172 SER A O 1
ATOM 1367 N N . GLU A 1 173 ? -3.405 35.261 -34.343 1.00 39.97 173 GLU A N 1
ATOM 1368 C CA . GLU A 1 173 ? -3.636 36.657 -34.736 1.00 39.97 173 GLU A CA 1
ATOM 1369 C C . GLU A 1 173 ? -2.904 37.160 -35.994 1.00 39.97 173 GLU A C 1
ATOM 1371 O O . GLU A 1 173 ? -1.695 37.356 -36.056 1.00 39.97 173 GLU A O 1
ATOM 1376 N N . GLU A 1 174 ? -3.748 37.332 -37.015 1.00 43.88 174 GLU A N 1
ATOM 1377 C CA . GLU A 1 174 ? -3.728 38.307 -38.104 1.00 43.88 174 GLU A CA 1
ATOM 1378 C C . GLU A 1 174 ? -2.449 39.133 -38.320 1.00 43.88 174 GLU A C 1
ATOM 1380 O O . GLU A 1 174 ? -2.152 40.086 -37.608 1.00 43.88 174 GLU A O 1
ATOM 1385 N N . GLY A 1 175 ? -1.832 38.892 -39.480 1.00 44.50 175 GLY A N 1
ATOM 1386 C CA . GLY A 1 175 ? -1.302 39.969 -40.312 1.00 44.50 175 GLY A CA 1
ATOM 1387 C C . GLY A 1 175 ? 0.121 40.429 -40.012 1.00 44.50 175 GLY A C 1
ATOM 1388 O O . GLY A 1 175 ? 0.318 41.532 -39.518 1.00 44.50 175 GLY A O 1
ATOM 1389 N N . ALA A 1 176 ? 1.112 39.667 -40.477 1.00 35.66 176 ALA A N 1
ATOM 1390 C CA . ALA A 1 176 ? 2.359 40.219 -41.009 1.00 35.66 176 ALA A CA 1
ATOM 1391 C C . ALA A 1 176 ? 3.079 39.162 -41.861 1.00 35.66 176 ALA A C 1
ATOM 1393 O O . ALA A 1 176 ? 3.398 38.077 -41.382 1.00 35.66 176 ALA A O 1
ATOM 1394 N N . GLU A 1 177 ? 3.349 39.480 -43.129 1.00 42.50 177 GLU A N 1
ATOM 1395 C CA . GLU A 1 177 ? 4.345 38.765 -43.929 1.00 42.50 177 GLU A CA 1
ATOM 1396 C C . GLU A 1 177 ? 5.728 38.995 -43.309 1.00 42.50 177 GLU A C 1
ATOM 1398 O O . GLU A 1 177 ? 6.363 40.024 -43.538 1.00 42.50 177 GLU A O 1
ATOM 1403 N N . THR A 1 178 ? 6.217 38.024 -42.547 1.00 33.91 178 THR A N 1
ATOM 1404 C CA . THR A 1 178 ? 7.649 37.873 -42.287 1.00 33.91 178 THR A CA 1
ATOM 1405 C C . THR A 1 178 ? 8.027 36.418 -42.510 1.00 33.91 178 THR A C 1
ATOM 1407 O O . THR A 1 178 ? 7.791 35.557 -41.668 1.00 33.91 178 THR A O 1
ATOM 1410 N N . THR A 1 179 ? 8.596 36.141 -43.685 1.00 41.72 179 THR A N 1
ATOM 1411 C CA . THR A 1 179 ? 9.337 34.915 -44.004 1.00 41.72 179 THR A CA 1
ATOM 1412 C C . THR A 1 179 ? 10.543 34.797 -43.072 1.00 41.72 179 THR A C 1
ATOM 1414 O O . THR A 1 179 ? 11.651 35.208 -43.414 1.00 41.72 179 THR A O 1
ATOM 1417 N N . GLU A 1 180 ? 10.329 34.260 -41.875 1.00 38.03 180 GLU A N 1
ATOM 1418 C CA . GLU A 1 180 ? 11.403 33.726 -41.047 1.00 38.03 180 GLU A CA 1
ATOM 1419 C C . GLU A 1 180 ? 11.644 32.277 -41.474 1.00 38.03 180 GLU A C 1
ATOM 1421 O O . GLU A 1 180 ? 10.733 31.450 -41.497 1.00 38.03 180 GLU A O 1
ATOM 1426 N N . ALA A 1 181 ? 12.871 31.991 -41.912 1.00 39.25 181 ALA A N 1
ATOM 1427 C CA . ALA A 1 181 ? 13.271 30.668 -42.362 1.00 39.25 181 ALA A CA 1
ATOM 1428 C C . ALA A 1 181 ? 13.167 29.680 -41.194 1.00 39.25 181 ALA A C 1
ATOM 1430 O O . ALA A 1 181 ? 13.966 29.718 -40.259 1.00 39.25 181 ALA A O 1
ATOM 1431 N N . GLN A 1 182 ? 12.172 28.801 -41.271 1.00 42.69 182 GLN A N 1
ATOM 1432 C CA . GLN A 1 182 ? 12.004 27.643 -40.405 1.00 42.69 182 GLN A CA 1
ATOM 1433 C C . GLN A 1 182 ? 13.307 26.827 -40.457 1.00 42.69 182 GLN A C 1
ATOM 1435 O O . GLN A 1 182 ? 13.667 26.294 -41.506 1.00 42.69 182 GLN A O 1
ATOM 1440 N N . THR A 1 183 ? 14.069 26.773 -39.364 1.00 46.47 183 THR A N 1
ATOM 1441 C CA . THR A 1 183 ? 15.235 25.890 -39.268 1.00 46.47 183 THR A CA 1
ATOM 1442 C C . THR A 1 183 ? 14.736 24.456 -39.164 1.00 46.47 183 THR A C 1
ATOM 1444 O O . THR A 1 183 ? 14.369 23.983 -38.090 1.00 46.47 183 THR A O 1
ATOM 1447 N N . THR A 1 184 ? 14.688 23.763 -40.298 1.00 57.19 184 THR A N 1
ATOM 1448 C CA . THR A 1 184 ? 14.384 22.335 -40.360 1.00 57.19 184 THR A CA 1
ATOM 1449 C C . THR A 1 184 ? 15.468 21.585 -39.588 1.00 57.19 184 THR A C 1
ATOM 1451 O O . THR A 1 184 ? 16.645 21.630 -39.947 1.00 57.19 184 THR A O 1
ATOM 1454 N N . GLN A 1 185 ? 15.101 20.944 -38.477 1.00 66.94 185 GLN A N 1
ATOM 1455 C CA . GLN A 1 185 ? 16.005 20.025 -37.787 1.00 66.94 185 GLN A CA 1
ATOM 1456 C C . GLN A 1 185 ? 16.223 18.821 -38.700 1.00 66.94 185 GLN A C 1
ATOM 1458 O O . GLN A 1 185 ? 15.260 18.173 -39.074 1.00 66.94 185 GLN A O 1
ATOM 1463 N N . GLU A 1 186 ? 17.462 18.509 -39.058 1.00 75.75 186 GLU A N 1
ATOM 1464 C CA . GLU A 1 186 ? 17.793 17.341 -39.878 1.00 75.75 186 GLU A CA 1
ATOM 1465 C C . GLU A 1 186 ? 18.717 16.412 -39.092 1.00 75.75 186 GLU A C 1
ATOM 1467 O O . GLU A 1 186 ? 19.573 16.873 -38.332 1.00 75.75 186 GLU A O 1
ATOM 1472 N N . ALA A 1 187 ? 18.571 15.103 -39.288 1.00 74.44 187 ALA A N 1
ATOM 1473 C CA . ALA A 1 187 ? 19.492 14.112 -38.737 1.00 74.44 187 ALA A CA 1
ATOM 1474 C C . ALA A 1 187 ? 20.313 13.483 -39.866 1.00 74.44 187 ALA A C 1
ATOM 1476 O O . ALA A 1 187 ? 19.778 13.171 -40.927 1.00 74.44 187 ALA A O 1
ATOM 1477 N N . VAL A 1 188 ? 21.612 13.272 -39.643 1.00 77.19 188 VAL A N 1
ATOM 1478 C CA . VAL A 1 188 ? 22.481 12.571 -40.599 1.00 77.19 188 VAL A CA 1
ATOM 1479 C C . VAL A 1 188 ? 22.872 11.222 -40.016 1.00 77.19 188 VAL A C 1
ATOM 1481 O O . VAL A 1 188 ? 23.639 11.149 -39.058 1.00 77.19 188 VAL A O 1
ATOM 1484 N N . LEU A 1 189 ? 22.369 10.153 -40.625 1.00 74.81 189 LEU A N 1
ATOM 1485 C CA . LEU A 1 189 ? 22.734 8.777 -40.318 1.00 74.81 189 LEU A CA 1
ATOM 1486 C C . LEU A 1 189 ? 23.941 8.368 -41.168 1.00 74.81 189 LEU A C 1
ATOM 1488 O O . LEU A 1 189 ? 23.973 8.593 -42.380 1.00 74.81 189 LEU A O 1
ATOM 1492 N N . ARG A 1 190 ? 24.943 7.754 -40.536 1.00 76.06 190 ARG A N 1
ATOM 1493 C CA . ARG A 1 190 ? 26.078 7.135 -41.229 1.00 76.06 190 ARG A CA 1
ATOM 1494 C C . ARG A 1 190 ? 25.823 5.641 -41.341 1.00 76.06 190 ARG A C 1
ATOM 1496 O O . ARG A 1 190 ? 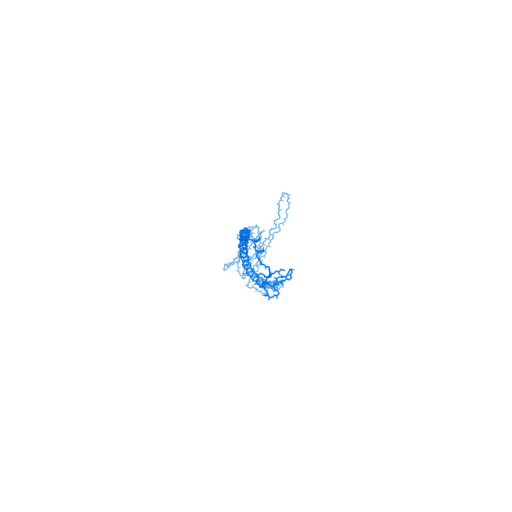25.715 4.962 -40.327 1.00 76.06 190 ARG A O 1
ATOM 1503 N N . VAL A 1 191 ? 25.740 5.152 -42.569 1.00 71.50 191 VAL A N 1
ATOM 1504 C CA . VAL A 1 191 ? 25.463 3.753 -42.882 1.00 71.50 191 VAL A CA 1
ATOM 1505 C C . VAL A 1 191 ? 26.740 3.136 -43.425 1.00 71.50 191 VAL A C 1
ATOM 1507 O O . VAL A 1 191 ? 27.236 3.541 -44.476 1.00 71.50 191 VAL A O 1
ATOM 1510 N N . CYS A 1 192 ? 27.307 2.188 -42.688 1.00 70.81 192 CYS A N 1
ATOM 1511 C CA . CYS A 1 192 ? 28.459 1.428 -43.151 1.00 70.81 192 CYS A CA 1
ATOM 1512 C C . CYS A 1 192 ? 27.976 0.338 -44.105 1.00 70.81 192 CYS A C 1
ATOM 1514 O O . CYS A 1 192 ? 27.219 -0.541 -43.702 1.00 70.81 192 CYS A O 1
ATOM 1516 N N . ILE A 1 193 ? 28.416 0.401 -45.358 1.00 68.19 193 ILE A N 1
ATOM 1517 C CA . ILE A 1 193 ? 28.089 -0.596 -46.372 1.00 68.19 193 ILE A CA 1
ATOM 1518 C C . ILE A 1 193 ? 29.366 -1.384 -46.651 1.00 68.19 193 ILE A C 1
ATOM 1520 O O . ILE A 1 193 ? 30.408 -0.816 -46.983 1.00 68.19 193 ILE A O 1
ATOM 1524 N N . SER A 1 194 ? 29.312 -2.695 -46.424 1.00 65.69 194 SER A N 1
ATOM 1525 C CA . SER A 1 194 ? 30.446 -3.589 -46.657 1.00 65.69 194 SER A CA 1
ATOM 1526 C C . SER A 1 194 ? 30.349 -4.206 -48.049 1.00 65.69 194 SER A C 1
ATOM 1528 O O . SER A 1 194 ? 29.285 -4.666 -48.449 1.00 65.69 194 SER A O 1
ATOM 1530 N N . GLY A 1 195 ? 31.461 -4.236 -48.786 1.00 65.94 195 GLY A N 1
ATOM 1531 C CA . GLY A 1 195 ? 31.511 -4.802 -50.138 1.00 65.94 195 GLY A CA 1
ATOM 1532 C C . GLY A 1 195 ? 30.639 -4.060 -51.158 1.00 65.94 195 GLY A C 1
ATOM 1533 O O . GLY A 1 195 ? 30.308 -2.893 -50.979 1.00 65.94 195 GLY A O 1
ATOM 1534 N N . ASP A 1 196 ? 30.262 -4.748 -52.235 1.00 66.38 196 ASP A N 1
ATOM 1535 C CA . ASP A 1 196 ? 29.387 -4.215 -53.291 1.00 66.38 196 ASP A CA 1
ATOM 1536 C C . ASP A 1 196 ? 27.902 -4.455 -52.962 1.00 66.38 196 ASP A C 1
ATOM 1538 O O . ASP A 1 196 ? 27.125 -4.913 -53.800 1.00 66.38 196 ASP A O 1
ATOM 1542 N N . ILE A 1 197 ? 27.516 -4.215 -51.708 1.00 68.50 197 ILE A N 1
ATOM 1543 C CA . ILE A 1 197 ? 26.128 -4.339 -51.261 1.00 68.50 197 ILE A CA 1
ATOM 1544 C C . ILE A 1 197 ? 25.376 -3.057 -51.630 1.00 68.50 197 ILE A C 1
ATOM 1546 O O . ILE A 1 197 ? 25.882 -1.950 -51.448 1.00 68.50 197 ILE A O 1
ATOM 1550 N N . GLU A 1 198 ? 24.163 -3.212 -52.151 1.00 76.50 198 GLU A N 1
ATOM 1551 C CA . GLU A 1 198 ? 23.221 -2.116 -52.365 1.00 76.50 198 GLU A CA 1
ATOM 1552 C C . GLU A 1 198 ? 22.213 -2.103 -51.215 1.00 76.50 198 GLU A C 1
ATOM 1554 O O . GLU A 1 198 ? 21.599 -3.126 -50.900 1.00 76.50 198 GLU A O 1
ATOM 1559 N N . VAL A 1 199 ? 22.059 -0.945 -50.575 1.00 78.81 199 VAL A N 1
ATOM 1560 C CA . VAL A 1 199 ? 21.079 -0.744 -49.504 1.00 78.81 199 VAL A CA 1
ATOM 1561 C C . VAL A 1 199 ? 19.937 0.113 -50.029 1.00 78.81 199 VAL A C 1
ATOM 1563 O O . VAL A 1 199 ? 20.154 1.235 -50.491 1.00 78.81 199 VAL A O 1
ATOM 1566 N N . SER A 1 200 ? 18.714 -0.397 -49.920 1.00 85.19 200 SER A N 1
ATOM 1567 C CA . SER A 1 200 ? 17.500 0.382 -50.164 1.00 85.19 200 SER A CA 1
ATOM 1568 C C . SER A 1 200 ? 16.921 0.901 -48.849 1.00 85.19 200 SER A C 1
ATOM 1570 O O . SER A 1 200 ? 17.091 0.292 -47.793 1.00 85.19 200 SER A O 1
ATOM 1572 N N . VAL A 1 201 ? 16.272 2.065 -48.900 1.00 87.69 201 VAL A N 1
ATOM 1573 C CA . VAL A 1 201 ? 15.590 2.668 -47.749 1.00 87.69 201 VAL A CA 1
ATOM 1574 C C . VAL A 1 201 ? 14.186 3.022 -48.182 1.00 87.69 201 VAL A C 1
ATOM 1576 O O . VAL A 1 201 ? 14.005 3.582 -49.260 1.00 87.69 201 VAL A O 1
ATOM 1579 N N . GLU A 1 202 ? 13.210 2.708 -47.342 1.00 92.50 202 GLU A N 1
ATOM 1580 C CA . GLU A 1 202 ? 11.808 3.058 -47.551 1.00 92.50 202 GLU A CA 1
ATOM 1581 C C . GLU A 1 202 ? 11.241 3.702 -46.285 1.00 92.50 202 GLU A C 1
ATOM 1583 O O . GLU A 1 202 ? 11.546 3.264 -45.174 1.00 92.50 202 GLU A O 1
ATOM 1588 N N . SER A 1 203 ? 10.412 4.736 -46.445 1.00 93.12 203 SER A N 1
ATOM 1589 C CA . SER A 1 203 ? 9.679 5.357 -45.338 1.00 93.12 203 SER A CA 1
ATOM 1590 C C . SER A 1 203 ? 8.246 4.841 -45.294 1.00 93.12 203 SER A C 1
ATOM 1592 O O . SER A 1 203 ? 7.582 4.750 -46.323 1.00 93.12 203 SER A O 1
ATOM 1594 N N . SER A 1 204 ? 7.740 4.537 -44.098 1.00 94.31 204 SER A N 1
ATOM 1595 C CA . SER A 1 204 ? 6.337 4.148 -43.918 1.00 94.31 204 SER A CA 1
ATOM 1596 C C . SER A 1 204 ? 5.347 5.310 -44.090 1.00 94.31 204 SER A C 1
ATOM 1598 O O . SER A 1 204 ? 4.171 5.064 -44.341 1.00 94.31 204 SER A O 1
ATOM 1600 N N . ASP A 1 205 ? 5.794 6.555 -43.885 1.00 91.81 205 ASP A N 1
ATOM 1601 C CA . ASP A 1 205 ? 5.015 7.786 -44.088 1.00 91.81 205 ASP A CA 1
ATOM 1602 C C . ASP A 1 205 ? 5.982 8.920 -44.474 1.00 91.81 205 ASP A C 1
ATOM 1604 O O . ASP A 1 205 ? 6.647 9.512 -43.617 1.00 91.81 205 ASP A O 1
ATOM 1608 N N . GLU A 1 206 ? 6.084 9.199 -45.777 1.00 90.94 206 GLU A N 1
ATOM 1609 C CA . GLU A 1 206 ? 6.983 10.224 -46.329 1.00 90.94 206 GLU A CA 1
ATOM 1610 C C . GLU A 1 206 ? 6.614 11.647 -45.894 1.00 90.94 206 GLU A C 1
ATOM 1612 O O . GLU A 1 206 ? 7.492 12.509 -45.834 1.00 90.94 206 GLU A O 1
ATOM 1617 N N . ASP A 1 207 ? 5.349 11.894 -45.535 1.00 88.06 207 ASP A N 1
ATOM 1618 C CA . ASP A 1 207 ? 4.935 13.200 -45.030 1.00 88.06 207 ASP A CA 1
ATOM 1619 C C . ASP A 1 207 ? 5.452 13.435 -43.604 1.00 88.06 207 ASP A C 1
ATOM 1621 O O . ASP A 1 207 ? 5.591 14.586 -43.195 1.00 88.06 207 ASP A O 1
ATOM 1625 N N . VAL A 1 208 ? 5.669 12.373 -42.815 1.00 85.00 208 VAL A N 1
ATOM 1626 C CA . VAL A 1 208 ? 6.219 12.453 -41.447 1.00 85.00 208 VAL A CA 1
ATOM 1627 C C . VAL A 1 208 ? 7.744 12.441 -41.474 1.00 85.00 208 VAL A C 1
ATOM 1629 O O . VAL A 1 208 ? 8.376 13.224 -40.767 1.00 85.00 208 VAL A O 1
ATOM 1632 N N . ALA A 1 209 ? 8.347 11.561 -42.272 1.00 86.75 209 ALA A N 1
ATOM 1633 C CA . ALA A 1 209 ? 9.794 11.483 -42.414 1.00 86.75 209 ALA A CA 1
ATOM 1634 C C . ALA A 1 209 ? 10.177 11.141 -43.854 1.00 86.75 209 ALA A C 1
ATOM 1636 O O . ALA A 1 209 ? 9.865 10.059 -44.356 1.00 86.75 209 ALA A O 1
ATOM 1637 N N . SER A 1 210 ? 10.924 12.044 -44.481 1.00 90.31 210 SER A N 1
ATOM 1638 C CA . SER A 1 210 ? 11.547 11.832 -45.787 1.00 90.31 210 SER A CA 1
ATOM 1639 C C . SER A 1 210 ? 13.063 11.712 -45.634 1.00 90.31 210 SER A C 1
ATOM 1641 O O . SER A 1 210 ? 13.624 12.006 -44.573 1.00 90.31 210 SER A O 1
ATOM 1643 N N . PHE A 1 211 ? 13.747 11.235 -46.672 1.00 88.94 211 PHE A N 1
ATOM 1644 C CA . PHE A 1 211 ? 15.192 11.049 -46.628 1.00 88.94 211 PHE A CA 1
ATOM 1645 C C . PHE A 1 211 ? 15.859 11.314 -47.975 1.00 88.94 211 PHE A C 1
ATOM 1647 O O . PHE A 1 211 ? 15.249 11.179 -49.035 1.00 88.94 211 PHE A O 1
ATOM 1654 N N . THR A 1 212 ? 17.150 11.635 -47.930 1.00 88.19 212 THR A N 1
ATOM 1655 C CA . THR A 1 212 ? 18.003 11.751 -49.116 1.00 88.19 212 THR A CA 1
ATOM 1656 C C . THR A 1 212 ? 19.378 11.153 -48.853 1.00 88.19 212 THR A C 1
ATOM 1658 O O . THR A 1 212 ? 19.971 11.367 -47.795 1.00 88.19 212 THR A O 1
ATOM 1661 N N . TRP A 1 213 ? 19.920 10.433 -49.833 1.00 84.75 213 TRP A N 1
ATOM 1662 C CA . TRP A 1 213 ? 21.304 9.970 -49.791 1.00 84.75 213 TRP A CA 1
ATOM 1663 C C . TRP A 1 213 ? 22.256 11.106 -50.174 1.00 84.75 213 TRP A C 1
ATOM 1665 O O . TRP A 1 213 ? 22.232 11.595 -51.301 1.00 84.75 213 TRP A O 1
ATOM 1675 N N . ASP A 1 214 ? 23.115 11.506 -49.239 1.00 77.94 214 ASP A N 1
ATOM 1676 C CA . ASP A 1 214 ? 24.176 12.493 -49.469 1.00 77.94 214 ASP A CA 1
ATOM 1677 C C . ASP A 1 214 ? 25.390 11.861 -50.173 1.00 77.94 214 ASP A C 1
ATOM 1679 O O . ASP A 1 214 ? 26.171 12.544 -50.838 1.00 77.94 214 ASP A O 1
ATOM 1683 N N . THR A 1 215 ? 25.598 10.555 -49.993 1.00 75.25 215 THR A N 1
ATOM 1684 C CA . THR A 1 215 ? 26.645 9.772 -50.662 1.00 75.25 215 THR A CA 1
ATOM 1685 C C . THR A 1 215 ? 26.076 8.442 -51.152 1.00 75.25 215 THR A C 1
ATOM 1687 O O . THR A 1 215 ? 25.065 7.977 -50.634 1.00 75.25 215 THR A O 1
ATOM 1690 N N . SER A 1 216 ? 26.709 7.852 -52.176 1.00 74.50 216 SER A N 1
ATOM 1691 C CA . SER A 1 216 ? 26.234 6.627 -52.841 1.00 74.50 216 SER A CA 1
ATOM 1692 C C . SER A 1 216 ? 25.941 5.500 -51.836 1.00 74.50 216 SER A C 1
ATOM 1694 O O . SER A 1 216 ? 26.845 5.162 -51.069 1.00 74.50 216 SER A O 1
ATOM 1696 N N . PRO A 1 217 ? 24.746 4.878 -51.863 1.00 74.50 217 PRO A N 1
ATOM 1697 C CA . PRO A 1 217 ? 24.388 3.745 -51.004 1.00 74.50 217 PRO A CA 1
ATOM 1698 C C . PRO A 1 217 ? 24.919 2.401 -51.534 1.00 74.50 217 PRO A C 1
ATOM 1700 O O . PRO A 1 217 ? 24.323 1.352 -51.304 1.00 74.50 217 PRO A O 1
ATOM 1703 N N . VAL A 1 218 ? 26.013 2.437 -52.297 1.00 70.19 218 VAL A N 1
ATOM 1704 C CA . VAL A 1 218 ? 26.610 1.271 -52.953 1.00 70.19 218 VAL A CA 1
ATOM 1705 C C . VAL A 1 218 ? 28.119 1.327 -52.783 1.00 70.19 218 VAL A C 1
ATOM 1707 O O . VAL A 1 218 ? 28.733 2.357 -53.087 1.00 70.19 218 VAL A O 1
ATOM 1710 N N . GLY A 1 219 ? 28.707 0.209 -52.362 1.00 65.12 219 GLY A N 1
ATOM 1711 C CA . GLY A 1 219 ? 30.154 0.002 -52.307 1.00 65.12 219 GLY A CA 1
ATOM 1712 C C . GLY A 1 219 ? 30.746 0.009 -50.889 1.00 65.12 219 GLY A C 1
ATOM 1713 O O . GLY A 1 219 ? 30.038 0.260 -49.916 1.00 65.12 219 GLY A O 1
ATOM 1714 N N . PRO A 1 220 ? 32.066 -0.242 -50.761 1.00 56.16 220 PRO A N 1
ATOM 1715 C CA . PRO A 1 220 ? 32.731 -0.579 -49.498 1.00 56.16 220 PRO A CA 1
ATOM 1716 C C . PRO A 1 220 ? 33.054 0.659 -48.644 1.00 56.16 220 PRO A C 1
ATOM 1718 O O . PRO A 1 220 ? 34.204 0.913 -48.284 1.00 56.16 220 PRO A O 1
ATOM 1721 N N . SER A 1 221 ? 32.077 1.524 -48.393 1.00 66.94 221 SER A N 1
ATOM 1722 C CA . SER A 1 221 ? 32.293 2.824 -47.753 1.00 66.94 221 SER A CA 1
ATOM 1723 C C . SER A 1 221 ? 31.113 3.261 -46.887 1.00 66.94 221 SER A C 1
ATOM 1725 O O . SER A 1 221 ? 30.059 2.633 -46.849 1.00 66.94 221 SER A O 1
ATOM 1727 N N . VAL A 1 222 ? 31.307 4.362 -46.158 1.00 67.56 222 VAL A N 1
ATOM 1728 C CA . VAL A 1 222 ? 30.257 4.976 -45.340 1.00 67.56 222 VAL A CA 1
ATOM 1729 C C . VAL A 1 222 ? 29.352 5.829 -46.229 1.00 67.56 222 VAL A C 1
ATOM 1731 O O . VAL A 1 222 ? 29.761 6.881 -46.733 1.00 67.56 222 VAL A O 1
ATOM 1734 N N . ALA A 1 223 ? 28.107 5.394 -46.392 1.00 72.56 223 ALA A N 1
ATOM 1735 C CA . ALA A 1 223 ? 27.045 6.187 -46.982 1.00 72.56 223 ALA A CA 1
ATOM 1736 C C . ALA A 1 223 ? 26.429 7.123 -45.923 1.00 72.56 223 ALA A C 1
ATOM 1738 O O . ALA A 1 223 ? 26.436 6.830 -44.725 1.00 72.56 223 ALA A O 1
ATOM 1739 N N . ARG A 1 224 ? 25.923 8.284 -46.337 1.00 77.69 224 ARG A N 1
ATOM 1740 C CA . ARG A 1 224 ? 25.267 9.253 -45.450 1.00 77.69 224 ARG A CA 1
ATOM 1741 C C . ARG A 1 224 ? 23.829 9.439 -45.887 1.00 77.69 224 ARG A C 1
ATOM 1743 O O . ARG A 1 224 ? 23.589 9.861 -47.015 1.00 77.69 224 ARG A O 1
ATOM 1750 N N . LEU A 1 225 ? 22.901 9.148 -44.986 1.00 79.88 225 LEU A N 1
ATOM 1751 C CA . LEU A 1 225 ? 21.480 9.384 -45.179 1.00 79.88 225 LEU A CA 1
ATOM 1752 C C . LEU A 1 225 ? 21.061 10.599 -44.355 1.00 79.88 225 LEU A C 1
ATOM 1754 O O . LEU A 1 225 ? 21.224 10.617 -43.136 1.00 79.88 225 LEU A O 1
ATOM 1758 N N . ARG A 1 226 ? 20.509 11.606 -45.018 1.00 81.38 226 ARG A N 1
ATOM 1759 C CA . ARG A 1 226 ? 19.882 12.758 -44.377 1.00 81.38 226 ARG A CA 1
ATOM 1760 C C . ARG A 1 226 ? 18.406 12.452 -44.175 1.00 81.38 226 ARG A C 1
ATOM 1762 O O . ARG A 1 226 ? 17.724 12.131 -45.140 1.00 81.38 226 ARG A O 1
ATOM 1769 N N . VAL A 1 227 ? 17.935 12.538 -42.936 1.00 81.88 227 VAL A N 1
ATOM 1770 C CA . VAL A 1 227 ? 16.531 12.360 -42.550 1.00 81.88 227 VAL A CA 1
ATOM 1771 C C . VAL A 1 227 ? 15.931 13.728 -42.271 1.00 81.88 227 VAL A C 1
ATOM 1773 O O . VAL A 1 227 ? 16.471 14.499 -41.472 1.00 81.88 227 VAL A O 1
ATOM 1776 N N . ILE A 1 228 ? 14.816 14.005 -42.938 1.00 85.81 228 ILE A N 1
ATOM 1777 C CA . ILE A 1 228 ? 14.125 15.288 -42.928 1.00 85.81 228 ILE A CA 1
ATOM 1778 C C . ILE A 1 228 ? 12.738 15.061 -42.305 1.00 85.81 228 ILE A C 1
ATOM 1780 O O . ILE A 1 228 ? 11.916 14.348 -42.894 1.00 85.81 228 ILE A O 1
ATOM 1784 N N . PRO A 1 229 ? 12.462 15.622 -41.116 1.00 83.88 229 PRO A N 1
ATOM 1785 C CA . PRO A 1 229 ? 11.150 15.539 -40.495 1.00 83.88 229 PRO A CA 1
ATOM 1786 C C . PRO A 1 229 ? 10.149 16.427 -41.241 1.00 83.88 229 PRO A C 1
ATOM 1788 O O . PRO A 1 229 ? 10.477 17.536 -41.664 1.00 83.88 229 PRO A O 1
ATOM 1791 N N . GLY A 1 230 ? 8.922 15.936 -41.376 1.00 84.75 230 GLY A N 1
ATOM 1792 C CA . GLY A 1 230 ? 7.794 16.663 -41.948 1.00 84.75 230 GLY A CA 1
ATOM 1793 C C . GLY A 1 230 ? 6.720 16.952 -40.899 1.00 84.75 230 GLY A C 1
ATOM 1794 O O . GLY A 1 230 ? 6.976 17.636 -39.907 1.00 84.75 230 GLY A O 1
ATOM 1795 N N . LYS A 1 231 ? 5.498 16.458 -41.121 1.00 87.44 231 LYS A N 1
ATOM 1796 C CA . LYS A 1 231 ? 4.358 16.644 -40.209 1.00 87.44 231 LYS A CA 1
ATOM 1797 C C . LYS A 1 231 ? 4.547 15.864 -38.902 1.00 87.44 231 LYS A C 1
ATOM 1799 O O . LYS A 1 231 ? 5.214 14.831 -38.864 1.00 87.44 231 LYS A O 1
ATOM 1804 N N . LYS A 1 232 ? 3.875 16.320 -37.842 1.00 86.31 232 LYS A N 1
ATOM 1805 C CA . LYS A 1 232 ? 3.805 15.605 -36.559 1.00 86.31 232 LYS A CA 1
ATOM 1806 C C . LYS A 1 232 ? 3.262 14.192 -36.753 1.00 86.31 232 LYS A C 1
ATOM 1808 O O . LYS A 1 232 ? 2.236 14.000 -37.407 1.00 86.31 232 LYS A O 1
ATOM 1813 N N . GLY A 1 233 ? 3.928 13.213 -36.155 1.00 85.44 233 GLY A N 1
ATOM 1814 C CA . GLY A 1 233 ? 3.570 11.809 -36.308 1.00 85.44 233 GLY A CA 1
ATOM 1815 C C . GLY A 1 233 ? 4.735 10.861 -36.063 1.00 85.44 233 GLY A C 1
ATOM 1816 O O . GLY A 1 233 ? 5.796 11.249 -35.573 1.00 85.44 233 GLY A O 1
ATOM 1817 N N . THR A 1 234 ? 4.516 9.599 -36.422 1.00 88.00 234 THR A N 1
ATOM 1818 C CA . THR A 1 234 ? 5.523 8.540 -36.331 1.00 88.00 234 THR A CA 1
ATOM 1819 C C . THR A 1 234 ? 5.699 7.891 -37.697 1.00 88.00 234 THR A C 1
ATOM 1821 O O . THR A 1 234 ? 4.712 7.524 -38.330 1.00 88.00 234 THR A O 1
ATOM 1824 N N . ALA A 1 235 ? 6.947 7.718 -38.123 1.00 89.12 235 ALA A N 1
ATOM 1825 C CA . ALA A 1 235 ? 7.323 6.985 -39.327 1.00 89.12 235 ALA A CA 1
ATOM 1826 C C . ALA A 1 235 ? 8.402 5.950 -39.004 1.00 89.12 235 ALA A C 1
ATOM 1828 O O . ALA A 1 235 ? 9.094 6.040 -37.992 1.00 89.12 235 ALA A O 1
ATOM 1829 N N . ILE A 1 236 ? 8.548 4.955 -39.870 1.00 89.31 236 ILE A N 1
ATOM 1830 C CA . ILE A 1 236 ? 9.592 3.940 -39.788 1.00 89.31 236 ILE A CA 1
ATOM 1831 C C . ILE A 1 236 ? 10.376 3.997 -41.093 1.00 89.31 236 ILE A C 1
ATOM 1833 O O . ILE A 1 236 ? 9.796 3.805 -42.160 1.00 89.31 236 ILE A O 1
ATOM 1837 N N . LEU A 1 237 ? 11.682 4.241 -41.000 1.00 87.38 237 LEU A N 1
ATOM 1838 C CA . LEU A 1 237 ? 12.603 4.046 -42.114 1.00 87.38 237 LEU A CA 1
ATOM 1839 C C . LEU A 1 237 ? 13.116 2.608 -42.062 1.00 87.38 237 LEU A C 1
ATOM 1841 O O . LEU A 1 237 ? 13.724 2.199 -41.070 1.00 87.38 237 LEU A O 1
ATOM 1845 N N . THR A 1 238 ? 12.852 1.842 -43.113 1.00 88.69 238 THR A N 1
ATOM 1846 C CA . THR A 1 238 ? 13.295 0.451 -43.241 1.00 88.69 238 THR A CA 1
ATOM 1847 C C . THR A 1 238 ? 14.463 0.403 -44.207 1.00 88.69 238 THR A C 1
ATOM 1849 O O . THR A 1 238 ? 14.305 0.707 -45.385 1.00 88.69 238 THR A O 1
ATOM 1852 N N . PHE A 1 239 ? 15.631 0.034 -43.696 1.00 84.69 239 PHE A N 1
ATOM 1853 C CA . PHE A 1 239 ? 16.827 -0.227 -44.482 1.00 84.69 239 PHE A CA 1
ATOM 1854 C C . PHE A 1 239 ? 16.825 -1.700 -44.848 1.00 84.69 239 PHE A C 1
ATOM 1856 O O . PHE A 1 239 ? 16.767 -2.535 -43.948 1.00 84.69 239 PHE A O 1
ATOM 1863 N N . THR A 1 240 ? 16.905 -2.010 -46.135 1.00 83.00 240 THR A N 1
ATOM 1864 C CA . THR A 1 240 ? 16.957 -3.385 -46.628 1.00 83.00 240 THR A CA 1
ATOM 1865 C C . THR A 1 240 ? 18.294 -3.625 -47.305 1.00 83.00 240 THR A C 1
ATOM 1867 O O . THR A 1 240 ? 18.707 -2.873 -48.192 1.00 83.00 240 THR A O 1
ATOM 1870 N N . ASN A 1 241 ? 18.977 -4.683 -46.881 1.00 80.31 241 ASN A N 1
ATOM 1871 C CA . ASN A 1 241 ? 20.129 -5.208 -47.588 1.00 80.31 241 ASN A CA 1
ATOM 1872 C C . ASN A 1 241 ? 19.633 -6.010 -48.798 1.00 80.31 241 ASN A C 1
ATOM 1874 O O . ASN A 1 241 ? 19.068 -7.092 -48.645 1.00 80.31 241 ASN A O 1
ATOM 1878 N N . ASN A 1 242 ? 19.875 -5.502 -50.007 1.00 78.88 242 ASN A N 1
ATOM 1879 C CA . ASN A 1 242 ? 19.355 -6.117 -51.230 1.00 78.88 242 ASN A CA 1
ATOM 1880 C C . ASN A 1 242 ? 20.021 -7.469 -51.572 1.00 78.88 242 ASN A C 1
ATOM 1882 O O . ASN A 1 242 ? 19.610 -8.125 -52.528 1.00 78.88 242 ASN A O 1
ATOM 1886 N N . LEU A 1 243 ? 21.068 -7.883 -50.844 1.00 76.06 243 LEU A N 1
ATOM 1887 C CA . LEU A 1 243 ? 21.754 -9.161 -51.057 1.00 76.06 243 LEU A CA 1
ATOM 1888 C C . LEU A 1 243 ? 21.123 -10.314 -50.266 1.00 76.06 243 LEU A C 1
ATOM 1890 O O . LEU A 1 243 ? 21.099 -11.443 -50.757 1.00 76.06 243 LEU A O 1
ATOM 1894 N N . ASN A 1 244 ? 20.680 -10.058 -49.033 1.00 76.44 244 ASN A N 1
ATOM 1895 C CA . ASN A 1 244 ? 20.229 -11.095 -48.098 1.00 76.44 244 ASN A CA 1
ATOM 1896 C C . ASN A 1 244 ? 18.860 -10.811 -47.448 1.00 76.44 244 ASN A C 1
ATOM 1898 O O . ASN A 1 244 ? 18.445 -11.585 -46.588 1.00 76.44 244 ASN A O 1
ATOM 1902 N N . ASP A 1 245 ? 18.174 -9.739 -47.858 1.00 76.31 245 ASP A N 1
ATOM 1903 C CA . ASP A 1 245 ? 16.876 -9.283 -47.342 1.00 76.31 245 ASP A CA 1
ATOM 1904 C C . ASP A 1 245 ? 16.860 -8.960 -45.834 1.00 76.31 245 ASP A C 1
ATOM 1906 O O . ASP A 1 245 ? 15.793 -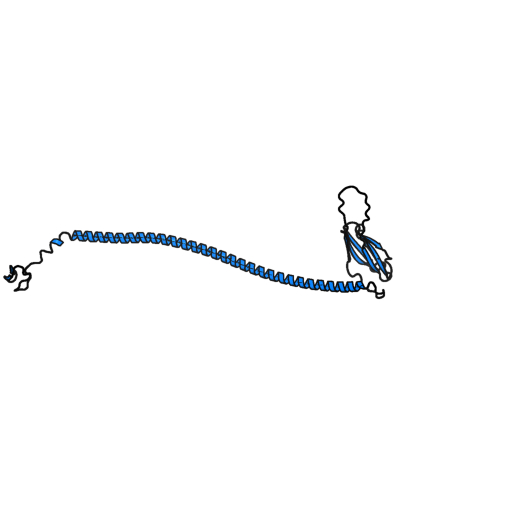8.845 -45.223 1.00 76.31 245 ASP A O 1
ATOM 1910 N N . GLU A 1 246 ? 18.027 -8.786 -45.205 1.00 76.06 246 GLU A N 1
ATOM 1911 C CA . GLU A 1 246 ? 18.098 -8.332 -43.818 1.00 76.06 246 GLU A CA 1
ATOM 1912 C C . GLU A 1 246 ? 17.611 -6.889 -43.708 1.00 76.06 246 GLU A C 1
ATOM 1914 O O . GLU A 1 246 ? 17.959 -6.025 -44.520 1.00 76.06 246 GLU A O 1
ATOM 1919 N N . GLN A 1 247 ? 16.799 -6.635 -42.681 1.00 80.56 247 GLN A N 1
ATOM 1920 C CA . GLN A 1 247 ? 16.170 -5.341 -42.463 1.00 80.56 247 GLN A CA 1
ATOM 1921 C C . GLN A 1 247 ? 16.584 -4.724 -41.137 1.00 80.56 247 GLN A C 1
ATOM 1923 O O . GLN A 1 247 ? 16.559 -5.380 -40.095 1.00 80.56 247 GLN A O 1
ATOM 1928 N N . ILE A 1 248 ? 16.865 -3.426 -41.176 1.00 76.31 248 ILE A N 1
ATOM 1929 C CA . ILE A 1 248 ? 17.068 -2.588 -39.996 1.00 76.31 248 ILE A CA 1
ATOM 1930 C C . ILE A 1 248 ? 15.984 -1.518 -39.988 1.00 76.31 248 ILE A C 1
ATOM 1932 O O . ILE A 1 248 ? 15.702 -0.894 -41.013 1.00 76.31 248 ILE A O 1
ATOM 1936 N N . LYS A 1 249 ? 15.371 -1.295 -38.824 1.00 81.38 249 LYS A N 1
ATOM 1937 C CA . LYS A 1 249 ? 14.308 -0.304 -38.658 1.00 81.38 249 LYS A CA 1
ATOM 1938 C C . LYS A 1 249 ? 14.793 0.877 -37.835 1.00 81.38 249 LYS A C 1
ATOM 1940 O O . LYS A 1 249 ? 15.385 0.723 -36.767 1.00 81.38 249 LYS A O 1
ATOM 1945 N N . VAL A 1 250 ? 14.491 2.069 -38.332 1.00 81.94 250 VAL A N 1
ATOM 1946 C CA . VAL A 1 250 ? 14.698 3.329 -37.625 1.00 81.94 250 VAL A CA 1
ATOM 1947 C C . VAL A 1 250 ? 13.338 3.968 -37.391 1.00 81.94 250 VAL A C 1
ATOM 1949 O O . VAL A 1 250 ? 12.639 4.327 -38.335 1.00 81.94 250 VAL A O 1
ATOM 1952 N N . TYR A 1 251 ? 12.954 4.105 -36.128 1.00 82.25 251 TYR A N 1
ATOM 1953 C CA . TYR A 1 251 ? 11.701 4.728 -35.724 1.00 82.25 251 TYR A CA 1
ATOM 1954 C C . TYR A 1 251 ? 11.908 6.232 -35.612 1.00 82.25 251 TYR A C 1
ATOM 1956 O O . TYR A 1 251 ? 12.725 6.704 -34.824 1.00 82.25 251 TYR A O 1
ATOM 1964 N N . VAL A 1 252 ? 11.151 6.988 -36.393 1.00 78.75 252 VAL A N 1
ATOM 1965 C CA . VAL A 1 252 ? 11.191 8.445 -36.429 1.00 78.75 252 VAL A CA 1
ATOM 1966 C C . VAL A 1 252 ? 9.941 8.988 -35.763 1.00 78.75 252 VAL A C 1
ATOM 1968 O O . VAL A 1 252 ? 8.824 8.633 -36.133 1.00 78.75 252 VAL A O 1
ATOM 1971 N N . TYR A 1 253 ? 10.131 9.867 -34.789 1.00 79.88 253 TYR A N 1
ATOM 1972 C CA . TYR A 1 253 ? 9.059 10.516 -34.058 1.00 79.88 253 TYR A CA 1
ATOM 1973 C C . TYR A 1 253 ? 9.197 12.033 -34.151 1.00 79.88 253 TYR A C 1
ATOM 1975 O O . TYR A 1 253 ? 10.197 12.601 -33.709 1.00 79.88 253 TYR A O 1
ATOM 1983 N N . VAL A 1 254 ? 8.187 12.682 -34.725 1.00 78.12 254 VAL A N 1
ATOM 1984 C CA . VAL A 1 254 ? 8.128 14.134 -34.911 1.00 78.12 254 VAL A CA 1
ATOM 1985 C C . VAL A 1 254 ? 7.039 14.687 -33.995 1.00 78.12 254 VAL A C 1
ATOM 1987 O O . VAL A 1 254 ? 5.861 14.361 -34.171 1.00 78.12 254 VAL A O 1
ATOM 1990 N N . GLN A 1 255 ? 7.442 15.479 -32.995 1.00 75.25 255 GLN A N 1
ATOM 1991 C CA . GLN A 1 255 ? 6.548 16.116 -32.015 1.00 75.25 255 GLN A CA 1
ATOM 1992 C C . GLN A 1 255 ? 6.235 17.561 -32.339 1.00 75.25 255 GLN A C 1
ATOM 1994 O O . GLN A 1 255 ? 7.149 18.272 -32.810 1.00 75.25 255 GLN A O 1
#

Sequence (255 aa):
MICKHCKAENEDGALFCSNCGKPLEDEEYDREKMRGNTKLYIGISIALMIFLASGLVFGFFYFSNKVQKANDERNTIASESDVAANYFRSQIREQEDAITELQSQIDLLKASITDYQNKEEDYKKQITALEDKEEAMDGLASFTDAVPSQGYEDMFVSDTFLKFMTNEADTSEEGAETTEAQTTQEAVLRVCISGDIEVSVESSDEDVASFTWDTSPVGPSVARLRVIPGKKGTAILTFTNNLNDEQIKVYVYVQ

Organism: NCBI:txid2763670

Foldseek 3Di:
DAAPPPRDDDDDPDQADPVPRHGRDDPPPPPPVVPPCPVVVVVVVVVVVVVVVVVVVVVCVVVVVVVVVVVVVVVVVVVVVVVVVVVVVVVVVVVVVVVVVVVVVVVVVVVVVVVVVVVVVVVVVVVVVVVVVVVVVVVVVVVPPDDDDDDDPDPAPDAAEAEAEQPPDPDDDDDDDDPDPRPFDKDKDKDADQAQWAKDKDKPDVQQKNKDWPDHSGGGGITIIIITGHDADKMWIWIAGPPPRDIHIYIYGYD

InterPro domains:
  IPR026870 Zinc-ribbon domain [PF13240] (3-24)